Protein AF-A0AA36G922-F1 (afdb_monomer_lite)

pLDDT: mean 78.77, std 12.66, range [42.0, 95.81]

Secondary structure (DSSP, 8-state):
-HHHHHHHTTTTTHHHHHHHHHHHHHHHHTTT-TT--HHHHHHHHHHHHHHHHHHHHHHHHHHHHTTTTTT-HHHHHHHHHS-TTT-HHHHHHHHHH-TTTHHHHHHHHHHHHHH-TTTHHHHHHHHHHHHTSTTHHHHHHHHHHHHTSHHHHHHHHHHHHHHHHHTTSSSPPGGGSPTT-SSPPSS--HHHHHHHHHHHHTTGGG-TTHHHHHHHHHHHS-HHHHHHHHHHSHHHHHT----HHHHHHHHTPPTT-HHHHHHHHHHHHHHHHHTT--

Foldseek 3Di:
DVLCVCVVCVPVCLVVVLVVLVVLLCQLVVVVVPPDDPVVSVVSNVVSLVVSLVVLLVSLVVCVVVVNPVVRPSNLVSVVRRDLPPNLLSLLCVLQVDPPCVLVSLVSLLVSLVPPPVCNLVSLLSLLLCCLHPNVPSSLVSLLVQCVDPVNVVSNLVSLLVLLLQQLDAPRDQSNARRPDPDRRNHDDLSSLLSSCQSLLQCCLVPVLSVLSVQVSLQSHDPSNVVSCLVRNLVSLLPRPDCPSLVVCVVVGDPNSVVVSVSSVVSNVVSVVVVVVD

InterPro domains:
  IPR021850 Symplekin/Pta1 [PTHR15245] (1-273)

Structure (mmCIF, N/CA/C/O backbone):
data_AF-A0AA36G922-F1
#
_entry.id   AF-A0AA36G922-F1
#
loop_
_atom_site.group_PDB
_atom_site.id
_atom_site.type_symbol
_atom_site.label_atom_id
_atom_site.label_alt_id
_atom_site.label_comp_id
_atom_site.label_asym_id
_atom_site.label_entity_id
_atom_site.label_seq_id
_atom_site.pdbx_PDB_ins_code
_atom_sit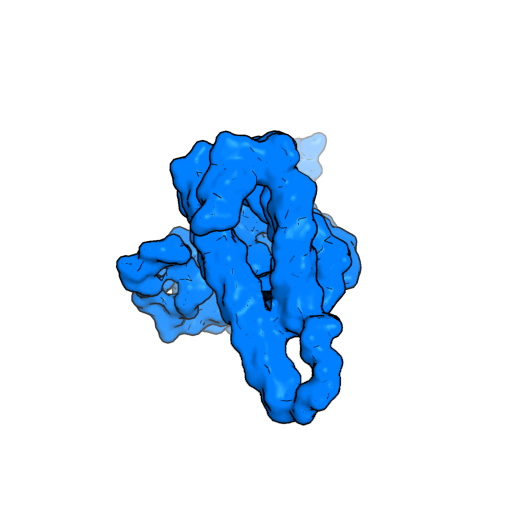e.Cartn_x
_atom_site.Cartn_y
_atom_site.Cartn_z
_atom_site.occupancy
_atom_site.B_iso_or_equiv
_atom_site.auth_seq_id
_atom_site.auth_comp_id
_atom_site.auth_asym_id
_atom_site.auth_atom_id
_atom_site.pdbx_PDB_model_num
ATOM 1 N N . MET A 1 1 ? 29.711 -8.871 -21.768 1.00 68.31 1 MET A N 1
ATOM 2 C CA . MET A 1 1 ? 30.428 -7.952 -22.671 1.00 68.31 1 MET A CA 1
ATOM 3 C C . MET A 1 1 ? 29.714 -6.604 -22.772 1.00 68.31 1 MET A C 1
ATOM 5 O O . MET A 1 1 ? 30.248 -5.643 -22.239 1.00 68.31 1 MET A O 1
ATOM 9 N N . LEU A 1 2 ? 28.476 -6.538 -23.286 1.00 82.00 2 LEU A N 1
ATOM 10 C CA . LEU A 1 2 ? 27.766 -5.263 -23.510 1.00 82.00 2 LEU A CA 1
ATOM 11 C C . LEU A 1 2 ? 27.450 -4.455 -22.236 1.00 82.00 2 LEU A C 1
ATOM 13 O O . LEU A 1 2 ? 27.706 -3.262 -22.198 1.00 82.00 2 LEU A O 1
ATOM 17 N N . ILE A 1 3 ? 27.005 -5.102 -21.151 1.00 81.19 3 ILE A N 1
ATOM 18 C CA . ILE A 1 3 ? 26.774 -4.403 -19.870 1.00 81.19 3 ILE A CA 1
ATOM 19 C C . ILE A 1 3 ? 28.052 -3.719 -19.355 1.00 81.19 3 ILE A C 1
ATOM 21 O O . ILE A 1 3 ? 28.012 -2.581 -18.912 1.00 81.19 3 ILE A O 1
ATOM 25 N N . HIS A 1 4 ? 29.198 -4.406 -19.416 1.00 83.06 4 HIS A N 1
ATOM 26 C CA . HIS A 1 4 ? 30.473 -3.826 -18.981 1.00 83.06 4 HIS A CA 1
ATOM 27 C C . HIS A 1 4 ? 30.900 -2.668 -19.879 1.00 83.06 4 HIS A C 1
ATOM 29 O O . HIS A 1 4 ? 31.411 -1.676 -19.373 1.00 83.06 4 HIS A O 1
ATOM 35 N N . PHE A 1 5 ? 30.657 -2.794 -21.184 1.00 85.62 5 PHE A N 1
ATOM 36 C CA . PHE A 1 5 ? 30.926 -1.747 -22.155 1.00 85.62 5 PHE A CA 1
ATOM 37 C C . PHE A 1 5 ? 30.079 -0.497 -21.888 1.00 85.62 5 PHE A C 1
ATOM 39 O O . PHE A 1 5 ? 30.632 0.589 -21.787 1.00 85.62 5 PHE A O 1
ATOM 46 N N . ILE A 1 6 ? 28.767 -0.635 -21.691 1.00 83.06 6 ILE A N 1
ATOM 47 C CA . ILE A 1 6 ? 27.882 0.504 -21.397 1.00 83.06 6 ILE A CA 1
ATOM 48 C C . ILE A 1 6 ? 28.276 1.171 -20.072 1.00 83.06 6 ILE A C 1
ATOM 50 O O . ILE A 1 6 ? 28.406 2.384 -20.004 1.00 83.06 6 ILE A O 1
ATOM 54 N N . ILE A 1 7 ? 28.532 0.380 -19.026 1.00 81.56 7 ILE A N 1
ATOM 55 C CA . ILE A 1 7 ? 28.865 0.905 -17.693 1.00 81.56 7 ILE A CA 1
ATOM 56 C C . ILE A 1 7 ? 30.244 1.586 -17.649 1.00 81.56 7 ILE A C 1
ATOM 58 O O . ILE A 1 7 ? 30.479 2.426 -16.784 1.00 81.56 7 ILE A O 1
ATOM 62 N N . ALA A 1 8 ? 31.176 1.214 -18.531 1.00 84.25 8 ALA A N 1
ATOM 63 C CA . ALA A 1 8 ? 32.509 1.818 -18.569 1.00 84.25 8 ALA A CA 1
ATOM 64 C C . ALA A 1 8 ? 32.488 3.301 -18.970 1.00 84.25 8 ALA A C 1
ATOM 66 O O . ALA A 1 8 ? 33.388 4.032 -18.582 1.00 84.25 8 ALA A O 1
ATOM 67 N N . ASP A 1 9 ? 31.476 3.730 -19.723 1.00 83.50 9 ASP A N 1
ATOM 68 C CA . ASP A 1 9 ? 31.334 5.102 -20.210 1.00 83.50 9 ASP A CA 1
ATOM 69 C C . ASP A 1 9 ? 29.842 5.406 -20.385 1.00 83.50 9 ASP A C 1
ATOM 71 O O . ASP A 1 9 ? 29.283 5.439 -21.482 1.00 83.50 9 ASP A O 1
ATOM 75 N N . HIS A 1 10 ? 29.160 5.483 -19.246 1.00 75.19 10 HIS A N 1
ATOM 76 C CA . HIS A 1 10 ? 27.704 5.506 -19.187 1.00 75.19 10 HIS A CA 1
ATOM 77 C C . HIS A 1 10 ? 27.106 6.829 -19.687 1.00 75.19 10 HIS A C 1
ATOM 79 O O . HIS A 1 10 ? 25.973 6.822 -20.162 1.00 75.19 10 HIS A O 1
ATOM 85 N N . HIS A 1 11 ? 27.861 7.933 -19.633 1.00 74.31 11 HIS A N 1
ATOM 86 C CA . HIS A 1 11 ? 27.429 9.232 -20.151 1.00 74.31 11 HIS A CA 1
ATOM 87 C C . HIS A 1 11 ? 27.326 9.236 -21.679 1.00 74.31 11 HIS A C 1
ATOM 89 O O . HIS A 1 11 ? 26.304 9.655 -22.215 1.00 74.31 11 HIS A O 1
ATOM 95 N N . SER A 1 12 ? 28.338 8.727 -22.390 1.00 81.00 12 SER A N 1
ATOM 96 C CA . SER A 1 12 ? 28.327 8.715 -23.861 1.00 81.00 12 SER A CA 1
ATOM 97 C C . SER A 1 12 ? 27.496 7.565 -24.450 1.00 81.00 12 SER A C 1
ATOM 99 O O . SER A 1 12 ? 27.095 7.614 -25.611 1.00 81.00 12 SER A O 1
ATOM 101 N N . ARG A 1 13 ? 27.213 6.518 -23.657 1.00 84.00 13 ARG A N 1
ATOM 102 C CA . ARG A 1 13 ? 26.545 5.276 -24.110 1.00 84.00 13 ARG A CA 1
ATOM 103 C C . ARG A 1 13 ? 25.115 5.123 -23.596 1.00 84.00 13 ARG A C 1
ATOM 105 O O . ARG A 1 13 ? 24.543 4.036 -23.704 1.00 84.00 13 ARG A O 1
ATOM 112 N N . ALA A 1 14 ? 24.528 6.183 -23.045 1.00 74.06 14 ALA A N 1
ATOM 113 C CA . ALA A 1 14 ? 23.160 6.161 -22.533 1.00 74.06 14 ALA A CA 1
ATOM 114 C C . ALA A 1 14 ? 22.130 5.840 -23.631 1.00 74.06 14 ALA A C 1
ATOM 116 O O . ALA A 1 14 ? 21.218 5.050 -23.405 1.00 74.06 14 ALA A O 1
ATOM 117 N N . GLU A 1 15 ? 22.304 6.368 -24.842 1.00 76.19 15 GLU A N 1
ATOM 118 C CA . GLU A 1 15 ? 21.404 6.081 -25.969 1.00 76.19 15 GLU A CA 1
ATOM 119 C C . GLU A 1 15 ? 21.492 4.622 -26.421 1.00 76.19 15 GLU A C 1
ATOM 121 O O . GLU A 1 15 ? 20.469 3.967 -26.613 1.00 76.19 15 GLU A O 1
ATOM 126 N N . LEU A 1 16 ? 22.709 4.073 -26.504 1.00 83.06 16 LEU A N 1
ATOM 127 C CA . LEU A 1 16 ? 22.925 2.658 -26.813 1.00 83.06 16 LEU A CA 1
ATOM 128 C C . LEU A 1 16 ? 22.248 1.753 -25.778 1.00 83.06 16 LEU A C 1
ATOM 130 O O . LEU A 1 16 ? 21.698 0.708 -26.124 1.00 83.06 16 LEU A O 1
ATOM 134 N N . MET A 1 17 ? 22.279 2.161 -24.509 1.00 77.31 17 MET A N 1
ATOM 135 C CA . MET A 1 17 ? 21.572 1.477 -23.434 1.00 77.31 17 MET A CA 1
ATOM 136 C C . MET A 1 17 ? 20.064 1.461 -23.701 1.00 77.31 17 MET A C 1
ATOM 138 O O . MET A 1 17 ? 19.471 0.384 -23.723 1.00 77.31 17 MET A O 1
ATOM 142 N N . VAL A 1 18 ? 19.458 2.627 -23.950 1.00 74.62 18 VAL A N 1
ATOM 143 C CA . VAL A 1 18 ? 18.018 2.747 -24.224 1.00 74.62 18 VAL A CA 1
ATOM 144 C C . VAL A 1 18 ? 17.627 1.923 -25.448 1.00 74.62 18 VAL A C 1
ATOM 146 O O . VAL A 1 18 ? 16.716 1.108 -25.349 1.00 74.62 18 VAL A O 1
ATOM 149 N N . LEU A 1 19 ? 18.353 2.049 -26.562 1.00 80.75 19 LEU A N 1
ATOM 150 C CA . LEU A 1 19 ? 18.105 1.277 -27.784 1.00 80.75 19 LEU A CA 1
ATOM 151 C C . LEU A 1 19 ? 18.152 -0.230 -27.527 1.00 80.75 19 LEU A C 1
ATOM 153 O O . LEU A 1 19 ? 17.273 -0.962 -27.976 1.00 80.75 19 LEU A O 1
ATOM 157 N N . TRP A 1 20 ? 19.147 -0.696 -26.771 1.00 82.88 20 TRP A N 1
ATOM 158 C CA . TRP A 1 20 ? 19.277 -2.114 -26.466 1.00 82.88 20 TRP A CA 1
ATOM 159 C C . TRP A 1 20 ? 18.116 -2.638 -25.616 1.00 82.88 20 TRP A C 1
ATOM 161 O O . TRP A 1 20 ? 17.579 -3.707 -25.905 1.00 82.88 20 TRP A O 1
ATOM 171 N N . PHE A 1 21 ? 17.695 -1.898 -24.590 1.00 77.00 21 PHE A N 1
ATOM 172 C CA . PHE A 1 21 ? 16.552 -2.305 -23.771 1.00 77.00 21 PHE A CA 1
ATOM 173 C C . PHE A 1 21 ? 15.226 -2.212 -24.523 1.00 77.00 21 PHE A C 1
ATOM 175 O O . PHE A 1 21 ? 14.392 -3.101 -24.354 1.00 77.00 21 PHE A O 1
ATOM 182 N N . THR A 1 22 ? 15.050 -1.204 -25.379 1.00 76.12 22 THR A N 1
ATOM 183 C CA . THR A 1 22 ? 13.894 -1.105 -26.276 1.00 76.12 22 THR A CA 1
ATOM 184 C C . THR A 1 22 ? 13.837 -2.309 -27.209 1.00 76.12 22 THR A C 1
ATOM 186 O O . THR A 1 22 ? 12.781 -2.917 -27.330 1.00 76.12 22 THR A O 1
ATOM 189 N N . GLU A 1 23 ? 14.965 -2.730 -27.783 1.00 81.56 23 GLU A N 1
ATOM 190 C CA . GLU A 1 23 ? 15.023 -3.911 -28.651 1.00 81.56 23 GLU A CA 1
ATOM 191 C C . GLU A 1 23 ? 14.718 -5.218 -27.899 1.00 81.56 23 GLU A C 1
ATOM 193 O O . GLU A 1 23 ? 13.995 -6.090 -28.377 1.00 81.56 23 GLU A O 1
ATOM 198 N N . LEU A 1 24 ? 15.219 -5.376 -26.672 1.00 77.81 24 LEU A N 1
ATOM 199 C CA . LEU A 1 24 ? 14.854 -6.540 -25.858 1.00 77.81 24 LEU A CA 1
ATOM 200 C C . LEU A 1 24 ? 13.357 -6.531 -25.496 1.00 77.81 24 LEU A C 1
ATOM 202 O O . LEU A 1 24 ? 12.743 -7.591 -25.358 1.00 77.81 24 LEU A O 1
ATOM 206 N N . TYR A 1 25 ? 12.768 -5.345 -25.336 1.00 74.31 25 TYR A N 1
ATOM 207 C CA . TYR A 1 25 ? 11.349 -5.179 -25.043 1.00 74.31 25 TYR A CA 1
ATOM 208 C C . TYR A 1 25 ? 10.461 -5.443 -26.269 1.00 74.31 25 TYR A C 1
ATOM 210 O O . TYR A 1 25 ? 9.443 -6.126 -26.146 1.00 74.31 25 TYR A O 1
ATOM 218 N N . THR A 1 26 ? 10.852 -4.990 -27.464 1.00 77.19 26 THR A N 1
ATOM 219 C CA . THR A 1 26 ? 10.135 -5.278 -28.721 1.00 77.19 26 THR A CA 1
ATOM 220 C C . THR A 1 26 ? 10.148 -6.771 -29.047 1.00 77.19 26 THR A C 1
ATOM 222 O O . THR A 1 26 ? 9.115 -7.313 -29.453 1.00 77.19 26 THR A O 1
ATOM 225 N N . GLN A 1 27 ? 11.265 -7.457 -28.777 1.00 78.75 27 GLN A N 1
ATOM 226 C CA . GLN A 1 27 ? 11.361 -8.919 -28.853 1.00 78.75 27 GLN A CA 1
ATOM 227 C C . GLN A 1 27 ? 10.353 -9.597 -27.920 1.00 78.75 27 GLN A C 1
ATOM 229 O O . GLN A 1 27 ? 9.643 -10.510 -28.337 1.00 78.75 27 GLN A O 1
ATOM 234 N N . TYR A 1 28 ? 10.234 -9.123 -26.677 1.00 74.50 28 TYR A N 1
ATOM 235 C CA . TYR A 1 28 ? 9.236 -9.626 -25.731 1.00 74.50 28 TYR A CA 1
ATOM 236 C C . TYR A 1 28 ? 7.790 -9.372 -26.191 1.00 74.50 28 TYR A C 1
ATOM 238 O O . TYR A 1 28 ? 6.946 -10.264 -26.093 1.00 74.50 28 TYR A O 1
ATOM 246 N N . LEU A 1 29 ? 7.481 -8.185 -26.718 1.00 72.44 29 LEU A N 1
ATOM 247 C CA . LEU A 1 29 ? 6.143 -7.886 -27.243 1.00 72.44 29 LEU A CA 1
ATOM 248 C C . LEU A 1 29 ? 5.772 -8.752 -28.456 1.00 72.44 29 LEU A C 1
ATOM 250 O O . LEU A 1 29 ? 4.602 -8.834 -28.824 1.00 72.44 29 LEU A O 1
ATOM 254 N N . GLY A 1 30 ? 6.754 -9.455 -29.016 1.00 71.94 30 GLY A N 1
ATOM 255 C CA . GLY A 1 30 ? 6.576 -10.425 -30.077 1.00 71.94 30 GLY A CA 1
ATOM 256 C C . GLY A 1 30 ? 6.591 -9.815 -31.468 1.00 71.94 30 GLY A C 1
ATOM 257 O O . GLY A 1 30 ? 6.267 -10.505 -32.433 1.00 71.94 30 GLY A O 1
ATOM 258 N N . TYR A 1 31 ? 7.030 -8.559 -31.590 1.00 71.31 31 TYR A N 1
ATOM 259 C CA . TYR A 1 31 ? 7.225 -7.901 -32.883 1.00 71.31 31 TYR A CA 1
ATOM 260 C C . TYR A 1 31 ? 8.313 -8.579 -33.729 1.00 71.31 31 TYR A C 1
ATOM 262 O O . TYR A 1 31 ? 8.317 -8.445 -34.949 1.00 71.31 31 TYR A O 1
ATOM 270 N N . SER A 1 32 ? 9.186 -9.374 -33.103 1.00 69.88 32 SER A N 1
ATOM 271 C CA . SER A 1 32 ? 10.220 -10.166 -33.779 1.00 69.88 32 SER A CA 1
ATOM 272 C C . SER A 1 32 ? 9.758 -11.573 -34.197 1.00 69.88 32 SER A C 1
ATOM 274 O O . SER A 1 32 ? 10.500 -12.268 -34.886 1.00 69.88 32 SER A O 1
ATOM 276 N N . PHE A 1 33 ? 8.550 -12.016 -33.816 1.00 64.31 33 PHE A N 1
ATOM 277 C CA . PHE A 1 33 ? 8.030 -13.363 -34.110 1.00 64.31 33 PHE A CA 1
ATOM 278 C C . PHE A 1 33 ? 7.044 -13.352 -35.291 1.00 64.31 33 PHE A C 1
ATOM 280 O O . PHE A 1 33 ? 5.875 -13.736 -35.167 1.00 64.31 33 PHE A O 1
ATOM 287 N N . CYS A 1 34 ? 7.499 -12.902 -36.462 1.00 56.88 34 CYS A N 1
ATOM 288 C CA . CYS A 1 34 ? 6.717 -13.025 -37.693 1.00 56.88 34 CYS A CA 1
ATOM 289 C C . CYS A 1 34 ? 6.684 -14.497 -38.150 1.00 56.88 34 CYS A C 1
ATOM 291 O O . CYS A 1 34 ? 7.728 -15.089 -38.395 1.00 56.88 34 CYS A O 1
ATOM 293 N N . GLY A 1 35 ? 5.488 -15.090 -38.267 1.00 60.16 35 GLY A N 1
ATOM 294 C CA . GLY A 1 35 ? 5.289 -16.407 -38.900 1.00 60.16 35 GLY A CA 1
ATOM 295 C C . GLY A 1 35 ? 5.218 -17.651 -37.996 1.00 60.16 35 GLY A C 1
ATOM 296 O O . GLY A 1 35 ? 4.991 -18.730 -38.523 1.00 60.16 35 GLY A O 1
ATOM 297 N N . ALA A 1 36 ? 5.354 -17.537 -36.669 1.00 61.47 36 ALA A N 1
ATOM 298 C CA . ALA A 1 36 ? 5.280 -18.694 -35.756 1.00 61.47 36 ALA A CA 1
ATOM 299 C C . ALA A 1 36 ? 3.837 -19.113 -35.379 1.00 61.47 36 ALA A C 1
ATOM 301 O O . ALA A 1 36 ? 2.922 -18.275 -35.358 1.00 61.47 36 ALA A O 1
ATOM 302 N N . ASP A 1 37 ? 3.639 -20.389 -35.032 1.00 68.19 37 ASP A N 1
ATOM 303 C CA . ASP A 1 37 ? 2.368 -20.925 -34.521 1.00 68.19 37 ASP A CA 1
ATOM 304 C C . ASP A 1 37 ? 1.989 -20.338 -33.149 1.00 68.19 37 ASP A C 1
ATOM 306 O O . ASP A 1 37 ? 2.825 -19.798 -32.424 1.00 68.19 37 ASP A O 1
ATOM 310 N N . LYS A 1 38 ? 0.702 -20.397 -32.769 1.00 66.38 38 LYS A N 1
ATOM 311 C CA . LYS A 1 38 ? 0.201 -19.764 -31.525 1.00 66.38 38 LYS A CA 1
ATOM 312 C C . LYS A 1 38 ? 0.857 -20.321 -30.251 1.00 66.38 38 LYS A C 1
ATOM 314 O O . LYS A 1 38 ? 1.121 -19.542 -29.337 1.00 66.38 38 LYS A O 1
ATOM 319 N N . SER A 1 39 ? 1.121 -21.627 -30.188 1.00 65.31 39 SER A N 1
ATOM 320 C CA . SER A 1 39 ? 1.829 -22.262 -29.063 1.00 65.31 39 SER A CA 1
ATOM 321 C C . SER A 1 39 ? 3.290 -21.818 -28.992 1.00 65.31 39 SER A C 1
ATOM 323 O O . SER A 1 39 ? 3.775 -21.453 -27.922 1.00 65.31 39 SER A O 1
ATOM 325 N N . ASP A 1 40 ? 3.955 -21.751 -30.145 1.00 73.69 40 ASP A N 1
ATOM 326 C CA . ASP A 1 40 ? 5.360 -21.356 -30.255 1.00 73.69 40 ASP A CA 1
ATOM 327 C C . ASP A 1 40 ? 5.553 -19.872 -29.943 1.00 73.69 40 ASP A C 1
ATOM 329 O O . ASP A 1 40 ? 6.525 -19.493 -29.294 1.00 73.69 40 ASP A O 1
ATOM 333 N N . LYS A 1 41 ? 4.584 -19.026 -30.310 1.00 70.50 41 LYS A N 1
ATOM 334 C CA . LYS A 1 41 ? 4.559 -1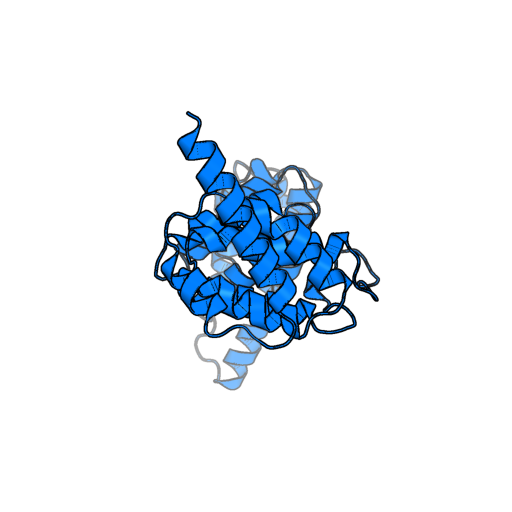7.601 -29.951 1.00 70.50 41 LYS A CA 1
ATOM 335 C C . LYS A 1 41 ? 4.476 -17.379 -28.446 1.00 70.50 41 LYS A C 1
ATOM 337 O O . LYS A 1 41 ? 5.151 -16.487 -27.940 1.00 70.50 41 LYS A O 1
ATOM 342 N N . GLN A 1 42 ? 3.673 -18.167 -27.729 1.00 73.56 42 GLN A N 1
ATOM 343 C CA . GLN A 1 42 ? 3.549 -18.030 -26.277 1.00 73.56 42 GLN A CA 1
ATOM 344 C C . GLN A 1 42 ? 4.830 -18.485 -25.563 1.00 73.56 42 GLN A C 1
ATOM 346 O O . GLN A 1 42 ? 5.356 -17.748 -24.730 1.00 73.56 42 GLN A O 1
ATOM 351 N N . ALA A 1 43 ? 5.386 -19.637 -25.950 1.00 76.75 43 ALA A N 1
ATOM 352 C CA . ALA A 1 43 ? 6.648 -20.132 -25.396 1.00 76.75 43 ALA A CA 1
ATOM 353 C C . ALA A 1 43 ? 7.830 -19.191 -25.708 1.00 76.75 43 ALA A C 1
ATOM 355 O O . ALA A 1 43 ? 8.637 -18.878 -24.830 1.00 76.75 43 ALA A O 1
ATOM 356 N N . ALA A 1 44 ? 7.907 -18.669 -26.937 1.00 76.12 44 ALA A N 1
ATOM 357 C CA . ALA A 1 44 ? 8.932 -17.707 -27.336 1.00 76.12 44 ALA A CA 1
ATOM 358 C C . ALA A 1 44 ? 8.798 -16.371 -26.591 1.00 76.12 44 ALA A C 1
ATOM 360 O O . ALA A 1 44 ? 9.805 -15.784 -26.189 1.00 76.12 44 ALA A O 1
ATOM 361 N N . LYS A 1 45 ? 7.565 -15.914 -26.343 1.00 74.88 45 LYS A N 1
ATOM 362 C CA . LYS A 1 45 ? 7.285 -14.718 -25.540 1.00 74.88 45 LYS A CA 1
ATOM 363 C C . LYS A 1 45 ? 7.727 -14.885 -24.087 1.00 74.88 45 LYS A C 1
ATOM 365 O O . LYS A 1 45 ? 8.345 -13.976 -23.533 1.00 74.88 45 LYS A O 1
ATOM 370 N N . GLU A 1 46 ? 7.466 -16.039 -23.479 1.00 75.19 46 GLU A N 1
ATOM 371 C CA . GLU A 1 46 ? 7.918 -16.352 -22.118 1.00 75.19 46 GLU A CA 1
ATOM 372 C C . GLU A 1 46 ? 9.449 -16.442 -22.026 1.00 75.19 46 GLU A C 1
ATOM 374 O O . GLU A 1 46 ? 10.051 -15.871 -21.112 1.00 75.19 46 GLU A O 1
ATOM 379 N N . ALA A 1 47 ? 10.103 -17.062 -23.012 1.00 78.75 47 ALA A N 1
ATOM 380 C CA . ALA A 1 47 ? 11.563 -17.114 -23.091 1.00 78.75 47 ALA A CA 1
ATOM 381 C C . ALA A 1 47 ? 12.191 -15.718 -23.286 1.00 78.75 47 ALA A C 1
ATOM 383 O O . ALA A 1 47 ? 13.180 -15.376 -22.625 1.00 78.75 47 ALA A O 1
ATOM 384 N N . ALA A 1 48 ? 11.604 -14.885 -24.151 1.00 76.12 48 ALA A N 1
ATOM 385 C CA . ALA A 1 48 ? 12.036 -13.505 -24.371 1.00 76.12 48 ALA A CA 1
ATOM 386 C C . ALA A 1 48 ? 11.858 -12.644 -23.113 1.00 76.12 48 ALA A C 1
ATOM 388 O O . ALA A 1 48 ? 12.766 -11.889 -22.757 1.00 76.12 48 ALA A O 1
ATOM 389 N N . LEU A 1 49 ? 10.746 -12.818 -22.388 1.00 73.94 49 LEU A N 1
ATOM 390 C CA . LEU A 1 49 ? 10.518 -12.177 -21.092 1.00 73.94 49 LEU A CA 1
ATOM 391 C C . LEU A 1 49 ? 11.593 -12.579 -20.073 1.00 73.94 49 LEU A C 1
ATOM 393 O O . LEU A 1 49 ? 12.180 -11.715 -19.420 1.00 73.94 49 LEU A O 1
ATOM 397 N N . GLY A 1 50 ? 11.899 -13.875 -19.963 1.00 74.56 50 GLY A N 1
ATOM 398 C CA . GLY A 1 50 ? 12.945 -14.375 -19.066 1.00 74.56 50 GLY A CA 1
ATOM 399 C C . GLY A 1 50 ? 14.320 -13.776 -19.380 1.00 74.56 50 GLY A C 1
ATOM 400 O O . GLY A 1 50 ? 15.028 -13.313 -18.479 1.00 74.56 50 GLY A O 1
ATOM 401 N N . LYS A 1 51 ? 14.674 -13.703 -20.669 1.00 79.69 51 LYS A N 1
ATOM 402 C CA . LYS A 1 51 ? 15.921 -13.082 -21.140 1.00 79.69 51 LYS A CA 1
ATOM 403 C C . LYS A 1 51 ? 15.975 -11.587 -20.819 1.00 79.69 51 LYS A C 1
ATOM 405 O O . LYS A 1 51 ? 16.999 -11.125 -20.310 1.00 79.69 51 LYS A O 1
ATOM 410 N N . TYR A 1 52 ? 14.893 -10.852 -21.081 1.00 76.69 52 TYR A N 1
ATOM 411 C CA . TYR A 1 52 ? 14.766 -9.432 -20.748 1.00 76.69 52 TYR A CA 1
ATOM 412 C C . TYR A 1 52 ? 15.016 -9.198 -19.250 1.00 76.69 52 TYR A C 1
ATOM 414 O O . TYR A 1 52 ? 15.912 -8.439 -18.875 1.00 76.69 52 TYR A O 1
ATOM 422 N N . ASN A 1 53 ? 14.303 -9.935 -18.394 1.00 72.88 53 ASN A N 1
ATOM 423 C CA . ASN A 1 53 ? 14.382 -9.796 -16.939 1.00 72.88 53 ASN A CA 1
ATOM 424 C C . ASN A 1 53 ? 15.784 -10.086 -16.394 1.00 72.88 53 ASN A C 1
ATOM 426 O O . ASN A 1 53 ? 16.293 -9.326 -15.570 1.00 72.88 53 ASN A O 1
ATOM 430 N N . MET A 1 54 ? 16.431 -11.153 -16.872 1.00 77.62 54 MET A N 1
ATOM 431 C CA . MET A 1 54 ? 17.793 -11.509 -16.462 1.00 77.62 54 MET A CA 1
ATOM 432 C C . MET A 1 54 ? 18.801 -10.403 -16.811 1.00 77.62 54 MET A C 1
ATOM 434 O O . MET A 1 54 ? 19.704 -10.106 -16.024 1.00 77.62 54 MET A O 1
ATOM 438 N N . ILE A 1 55 ? 18.668 -9.801 -17.997 1.00 79.69 55 ILE A N 1
ATOM 439 C CA . ILE A 1 55 ? 19.563 -8.730 -18.446 1.00 79.69 55 ILE A CA 1
ATOM 440 C C . ILE A 1 55 ? 19.352 -7.471 -17.606 1.00 79.69 55 ILE A C 1
ATOM 442 O O . ILE A 1 55 ? 20.342 -6.895 -17.150 1.00 79.69 55 ILE A O 1
ATOM 446 N N . VAL A 1 56 ? 18.093 -7.088 -17.364 1.00 74.75 56 VAL A N 1
ATOM 447 C CA . VAL A 1 56 ? 17.744 -5.962 -16.490 1.00 74.75 56 VAL A CA 1
ATOM 448 C C . VAL A 1 56 ? 18.321 -6.190 -15.092 1.00 74.75 56 VAL A C 1
ATOM 450 O O . VAL A 1 56 ? 19.147 -5.395 -14.660 1.00 74.75 56 VAL A O 1
ATOM 453 N N . ASP A 1 57 ? 18.013 -7.301 -14.413 1.00 73.56 57 ASP A N 1
ATOM 454 C CA . ASP A 1 57 ? 18.522 -7.579 -13.055 1.00 73.56 57 ASP A CA 1
ATOM 455 C C . ASP A 1 57 ? 20.060 -7.497 -12.978 1.00 73.56 57 ASP A C 1
ATOM 457 O O . ASP A 1 57 ? 20.614 -6.792 -12.128 1.00 73.56 57 ASP A O 1
ATOM 461 N N . LYS A 1 58 ? 20.768 -8.125 -13.925 1.00 78.94 58 LYS A N 1
ATOM 462 C CA . LYS A 1 58 ? 22.237 -8.090 -13.979 1.00 78.94 58 LYS A CA 1
ATOM 463 C C . LYS A 1 58 ? 22.785 -6.683 -14.213 1.00 78.94 58 LYS A C 1
ATOM 465 O O . LYS A 1 58 ? 23.855 -6.350 -13.693 1.00 78.94 58 LYS A O 1
ATOM 470 N N . PHE A 1 59 ? 22.099 -5.885 -15.026 1.00 77.88 59 PHE A N 1
ATOM 471 C CA . PHE A 1 59 ? 22.468 -4.502 -15.294 1.00 77.88 59 PHE A CA 1
ATOM 472 C C . PHE A 1 59 ? 22.303 -3.647 -14.036 1.00 77.88 59 PHE A C 1
ATOM 474 O O . PHE A 1 59 ? 23.255 -2.988 -13.615 1.00 77.88 59 PHE A O 1
ATOM 481 N N . LEU A 1 60 ? 21.155 -3.756 -13.369 1.00 73.44 60 LEU A N 1
ATOM 482 C CA . LEU A 1 60 ? 20.845 -3.007 -12.155 1.00 73.44 60 LEU A CA 1
ATOM 483 C C . LEU A 1 60 ? 21.805 -3.324 -11.021 1.00 73.44 60 LEU A C 1
ATOM 485 O O . LEU A 1 60 ? 22.393 -2.408 -10.452 1.00 73.44 60 LEU A O 1
ATOM 489 N N . ARG A 1 61 ? 22.063 -4.609 -10.754 1.00 74.69 61 ARG A N 1
ATOM 490 C CA . ARG A 1 61 ? 23.047 -5.017 -9.739 1.00 74.69 61 ARG A CA 1
ATOM 491 C C . ARG A 1 61 ? 24.422 -4.402 -9.987 1.00 74.69 61 ARG A C 1
ATOM 493 O O . ARG A 1 61 ? 25.115 -4.058 -9.036 1.00 74.69 61 ARG A O 1
ATOM 500 N N . LYS A 1 62 ? 24.828 -4.249 -11.251 1.00 78.12 62 LYS A N 1
ATOM 501 C CA . LYS A 1 62 ? 26.118 -3.640 -11.601 1.00 78.12 62 LYS A CA 1
ATOM 502 C C . LYS A 1 62 ? 26.119 -2.121 -11.480 1.00 78.12 62 LYS A C 1
ATOM 504 O O . LYS A 1 62 ? 27.132 -1.586 -11.041 1.00 78.12 62 LYS A O 1
ATOM 509 N N . LEU A 1 63 ? 25.033 -1.440 -11.848 1.00 74.56 63 LEU A N 1
ATOM 510 C CA . LEU A 1 63 ? 24.906 0.006 -11.631 1.00 74.56 63 LEU A CA 1
ATOM 511 C C . LEU A 1 63 ? 24.978 0.347 -10.150 1.00 74.56 63 LEU A C 1
ATOM 513 O O . LEU A 1 63 ? 25.733 1.224 -9.742 1.00 74.56 63 LEU A O 1
ATOM 517 N N . VAL A 1 64 ? 24.249 -0.427 -9.357 1.00 71.12 64 VAL A N 1
ATOM 518 C CA . VAL A 1 64 ? 24.235 -0.353 -7.903 1.00 71.12 64 VAL A CA 1
ATOM 519 C C . VAL A 1 64 ? 25.614 -0.587 -7.309 1.00 71.12 64 VAL A C 1
ATOM 521 O O . VAL A 1 64 ? 26.090 0.238 -6.539 1.00 71.12 64 VAL A O 1
ATOM 524 N N . ALA A 1 65 ? 26.287 -1.675 -7.699 1.00 75.19 65 ALA A N 1
ATOM 525 C CA . ALA A 1 65 ? 27.621 -1.998 -7.195 1.00 75.19 65 ALA A CA 1
ATOM 526 C C . ALA A 1 65 ? 28.660 -0.906 -7.500 1.00 75.19 65 ALA A C 1
ATOM 528 O O . ALA A 1 65 ? 29.678 -0.829 -6.822 1.00 75.19 65 ALA A O 1
ATOM 529 N N . LYS A 1 66 ? 28.414 -0.076 -8.520 1.00 76.12 66 LYS A N 1
ATOM 530 C CA . LYS A 1 66 ? 29.271 1.055 -8.882 1.00 76.12 66 LYS A CA 1
ATOM 531 C C . LYS A 1 66 ? 28.777 2.415 -8.373 1.00 76.12 66 LYS A C 1
ATOM 533 O O . LYS A 1 66 ? 29.442 3.407 -8.636 1.00 76.12 66 LYS A O 1
ATOM 538 N N . GLY A 1 67 ? 27.632 2.484 -7.693 1.00 71.38 67 GLY A N 1
ATOM 539 C CA . GLY A 1 67 ? 27.046 3.746 -7.227 1.00 71.38 67 GLY A CA 1
ATOM 540 C C . GLY A 1 67 ? 26.476 4.650 -8.332 1.00 71.38 67 GLY A C 1
ATOM 541 O O . GLY A 1 67 ? 26.142 5.801 -8.071 1.00 71.38 67 GLY A O 1
ATOM 542 N N . LEU A 1 68 ? 26.321 4.140 -9.558 1.00 72.06 68 LEU A N 1
ATOM 543 C CA . LEU A 1 68 ? 25.989 4.932 -10.754 1.00 72.06 68 LEU A CA 1
ATOM 544 C C . LEU A 1 68 ? 24.482 5.127 -10.975 1.00 72.06 68 LEU A C 1
ATOM 546 O O . LEU A 1 68 ? 24.069 5.609 -12.026 1.00 72.06 68 LEU A O 1
ATOM 550 N N . LEU A 1 69 ? 23.629 4.721 -10.030 1.00 65.81 69 LEU A N 1
ATOM 551 C CA . LEU A 1 69 ? 22.177 4.759 -10.238 1.00 65.81 69 LEU A CA 1
ATOM 552 C C . LEU A 1 69 ? 21.657 6.192 -10.470 1.00 65.81 69 LEU A C 1
ATOM 554 O O . LEU A 1 69 ? 20.752 6.387 -11.275 1.00 65.81 69 LEU A O 1
ATOM 558 N N . ASN A 1 70 ? 22.271 7.185 -9.817 1.00 61.62 70 ASN A N 1
ATOM 559 C CA . ASN A 1 70 ? 21.902 8.601 -9.944 1.00 61.62 70 ASN A CA 1
ATOM 560 C C . ASN A 1 70 ? 22.471 9.266 -11.202 1.00 61.62 70 ASN A C 1
ATOM 562 O O . ASN A 1 70 ? 21.915 10.247 -11.683 1.00 61.62 70 ASN A O 1
ATOM 566 N N . GLU A 1 71 ? 23.576 8.741 -11.728 1.00 64.38 71 GLU A N 1
ATOM 567 C CA . GLU A 1 71 ? 24.290 9.328 -12.869 1.00 64.38 71 GLU A CA 1
ATOM 568 C C . GLU A 1 71 ? 23.670 8.922 -14.208 1.00 64.38 71 GLU A C 1
ATOM 570 O O . GLU A 1 71 ? 24.020 9.452 -15.262 1.00 64.38 71 GLU A O 1
ATOM 575 N N . ILE A 1 72 ? 22.699 8.005 -14.174 1.00 61.22 72 ILE A N 1
ATOM 576 C CA . ILE A 1 72 ? 22.047 7.481 -15.365 1.00 61.22 72 ILE A CA 1
ATOM 577 C C . ILE A 1 72 ? 20.528 7.707 -15.274 1.00 61.22 72 ILE A C 1
ATOM 579 O O . ILE A 1 72 ? 19.773 6.768 -15.016 1.00 61.22 72 ILE A O 1
ATOM 583 N N . PRO A 1 73 ? 20.031 8.919 -15.586 1.00 58.03 73 PRO A N 1
ATOM 584 C CA . PRO A 1 73 ? 18.600 9.169 -15.805 1.00 58.03 73 PRO A CA 1
ATOM 585 C C . PRO A 1 73 ? 17.976 8.196 -16.824 1.00 58.03 73 PRO A C 1
ATOM 587 O O . PRO A 1 73 ? 16.811 7.801 -16.715 1.00 58.03 73 PRO A O 1
ATOM 590 N N . ALA A 1 74 ? 18.781 7.738 -17.789 1.00 54.75 74 ALA A N 1
ATOM 591 C CA . ALA A 1 74 ? 18.402 6.703 -18.743 1.00 54.75 74 ALA A CA 1
ATOM 592 C C . ALA A 1 74 ? 18.114 5.345 -18.076 1.00 54.75 74 ALA A C 1
ATOM 594 O O . ALA A 1 74 ? 17.206 4.654 -18.522 1.00 54.75 74 ALA A O 1
ATOM 595 N N . ALA A 1 75 ? 18.783 4.980 -16.972 1.00 56.47 75 ALA A N 1
ATOM 596 C CA . ALA A 1 75 ? 18.480 3.759 -16.229 1.00 56.47 75 ALA A CA 1
ATOM 597 C C . ALA A 1 75 ? 17.053 3.825 -15.682 1.00 56.47 75 ALA A C 1
ATOM 599 O O . ALA A 1 75 ? 16.294 2.881 -15.874 1.00 56.47 75 ALA A O 1
ATOM 600 N N . MET A 1 76 ? 16.649 4.965 -15.109 1.00 58.34 76 MET A N 1
ATOM 601 C CA . MET A 1 76 ? 15.270 5.200 -14.650 1.00 58.34 76 MET A CA 1
ATOM 602 C C . MET A 1 76 ? 14.261 5.234 -15.803 1.00 58.34 76 MET A C 1
ATOM 604 O O . MET A 1 76 ? 13.115 4.844 -15.617 1.00 58.34 76 MET A O 1
ATOM 608 N N . THR A 1 77 ? 14.676 5.615 -17.010 1.00 60.75 77 THR A N 1
ATOM 609 C CA . THR A 1 77 ? 13.843 5.535 -18.228 1.00 60.75 77 THR A CA 1
ATOM 610 C C . THR A 1 77 ? 13.700 4.097 -18.738 1.00 60.75 77 THR A C 1
ATOM 612 O O . THR A 1 77 ? 12.632 3.691 -19.177 1.00 60.75 77 THR A O 1
ATOM 615 N N . ILE A 1 78 ? 14.740 3.279 -18.603 1.00 58.16 78 ILE A N 1
ATOM 616 C CA . ILE A 1 78 ? 14.699 1.840 -18.896 1.00 58.16 78 ILE A CA 1
ATOM 617 C C . ILE A 1 78 ? 13.852 1.096 -17.861 1.00 58.16 78 ILE A C 1
ATOM 619 O O . ILE A 1 78 ? 13.101 0.195 -18.221 1.00 58.16 78 ILE A O 1
ATOM 623 N N . PHE A 1 79 ? 13.913 1.503 -16.591 1.00 57.75 79 PHE A N 1
ATOM 624 C CA . PHE A 1 79 ? 12.966 1.078 -15.556 1.00 57.75 79 PHE A CA 1
ATOM 625 C C . PHE A 1 79 ? 11.537 1.504 -15.884 1.00 57.75 79 PHE A C 1
ATOM 627 O O . PHE A 1 79 ? 10.632 0.687 -15.734 1.00 57.75 79 PHE A O 1
ATOM 634 N N . LYS A 1 80 ? 11.396 2.749 -16.378 1.00 58.00 80 LYS A N 1
ATOM 635 C CA . LYS A 1 80 ? 10.296 3.283 -17.195 1.00 58.00 80 LYS A CA 1
ATOM 636 C C . LYS A 1 80 ? 9.663 2.155 -17.986 1.00 58.00 80 LYS A C 1
ATOM 638 O O . LYS A 1 80 ? 8.545 1.753 -17.706 1.00 58.00 80 LYS A O 1
ATOM 643 N N . GLU A 1 81 ? 10.435 1.620 -18.920 1.00 55.91 81 GLU A N 1
ATOM 644 C CA . GLU A 1 81 ? 9.974 0.706 -19.959 1.00 55.91 81 GLU A CA 1
ATOM 645 C C . GLU A 1 81 ? 9.887 -0.779 -19.569 1.00 55.91 81 GLU A C 1
ATOM 647 O O . GLU A 1 81 ? 9.103 -1.520 -20.164 1.00 55.91 81 GLU A O 1
ATOM 652 N N . ALA A 1 82 ? 10.582 -1.216 -18.518 1.00 57.94 82 ALA A N 1
ATOM 653 C CA . ALA A 1 82 ? 10.635 -2.617 -18.106 1.00 57.94 82 ALA A CA 1
ATOM 654 C C . ALA A 1 82 ? 9.300 -3.195 -17.601 1.00 57.94 82 ALA A C 1
ATOM 656 O O . ALA A 1 82 ? 8.596 -2.605 -16.783 1.00 57.94 82 ALA A O 1
ATOM 657 N N . CYS A 1 83 ? 8.960 -4.410 -18.050 1.00 51.53 83 CYS A N 1
ATOM 658 C CA . CYS A 1 83 ? 7.773 -5.142 -17.603 1.00 51.53 83 CYS A CA 1
ATOM 659 C C . CYS A 1 83 ? 7.851 -5.540 -16.118 1.00 51.53 83 CYS A C 1
ATOM 661 O O . CYS A 1 83 ? 8.594 -6.431 -15.710 1.00 51.53 83 CYS A O 1
ATOM 663 N N . LEU A 1 84 ? 6.981 -4.941 -15.308 1.00 54.62 84 LEU A N 1
ATOM 664 C CA . LEU A 1 84 ? 6.955 -5.037 -13.840 1.00 54.62 84 LEU A CA 1
ATOM 665 C C . LEU A 1 84 ? 6.351 -6.340 -13.285 1.00 54.62 84 LEU A C 1
ATOM 667 O O . LEU A 1 84 ? 6.171 -6.475 -12.076 1.00 54.62 84 LEU A O 1
ATOM 671 N N . SER A 1 85 ? 6.012 -7.309 -14.137 1.00 50.94 85 SER A N 1
ATOM 672 C CA . SER A 1 85 ? 5.386 -8.565 -13.703 1.00 50.94 85 SER A CA 1
ATOM 673 C C . SER A 1 85 ? 6.373 -9.488 -12.964 1.00 50.94 85 SER A C 1
ATOM 675 O O . SER A 1 85 ? 5.986 -10.114 -11.979 1.00 50.94 85 SER A O 1
ATOM 677 N N . GLN A 1 86 ? 7.656 -9.505 -13.358 1.00 47.81 86 GLN A N 1
ATOM 678 C CA . GLN A 1 86 ? 8.675 -10.414 -12.797 1.00 47.81 86 GLN A CA 1
ATOM 679 C C . GLN A 1 86 ? 9.958 -9.721 -12.287 1.00 47.81 86 GLN A C 1
ATOM 681 O O . GLN A 1 86 ? 10.769 -10.362 -11.625 1.00 47.81 86 GLN A O 1
ATOM 686 N N . VAL A 1 87 ? 10.134 -8.410 -12.511 1.00 51.97 87 VAL A N 1
ATOM 687 C CA . VAL A 1 87 ? 11.279 -7.617 -11.994 1.00 51.97 87 VAL A CA 1
ATOM 688 C C . VAL A 1 87 ? 11.067 -7.162 -10.532 1.00 51.97 87 VAL A C 1
ATOM 690 O O . VAL A 1 87 ? 11.987 -6.662 -9.885 1.00 51.97 87 VAL A O 1
ATOM 693 N N . LYS A 1 88 ? 9.874 -7.405 -9.963 1.00 53.81 88 LYS A N 1
ATOM 694 C CA . LYS A 1 88 ? 9.497 -7.078 -8.573 1.00 53.81 88 LYS A CA 1
ATOM 695 C C . LYS A 1 88 ? 10.549 -7.417 -7.510 1.00 53.81 88 LYS A C 1
ATOM 697 O O . LYS A 1 88 ? 10.865 -6.519 -6.740 1.00 53.81 88 LYS A O 1
ATOM 702 N N . PRO A 1 89 ? 11.103 -8.642 -7.420 1.00 53.09 89 PRO A N 1
ATOM 703 C CA . PRO A 1 89 ? 12.029 -8.972 -6.340 1.00 53.09 89 PRO A CA 1
ATOM 704 C C . PRO A 1 89 ? 13.352 -8.206 -6.455 1.00 53.09 89 PRO A C 1
ATOM 706 O O . PRO A 1 89 ? 13.852 -7.721 -5.448 1.00 53.09 89 PRO A O 1
ATOM 709 N N . ALA A 1 90 ? 13.884 -8.027 -7.668 1.00 52.19 90 ALA A N 1
ATOM 710 C CA . ALA A 1 90 ? 15.114 -7.270 -7.904 1.00 52.19 90 ALA A CA 1
ATOM 711 C C . ALA A 1 90 ? 14.936 -5.776 -7.597 1.00 52.19 90 ALA A C 1
ATOM 713 O O . ALA A 1 90 ? 15.802 -5.156 -6.983 1.00 52.19 90 ALA A O 1
ATOM 714 N N . PHE A 1 91 ? 13.784 -5.218 -7.975 1.00 57.94 91 PHE A N 1
ATOM 715 C CA . PHE A 1 91 ? 13.415 -3.836 -7.684 1.00 57.94 91 PHE A CA 1
ATOM 716 C C . PHE A 1 91 ? 13.134 -3.610 -6.190 1.00 57.94 91 PHE A C 1
ATOM 718 O O . PHE A 1 91 ? 13.581 -2.618 -5.628 1.00 57.94 91 PHE A O 1
ATOM 725 N N . LEU A 1 92 ? 12.481 -4.558 -5.513 1.00 55.56 92 LEU A N 1
ATOM 726 C CA . LEU A 1 92 ? 12.310 -4.543 -4.057 1.00 55.56 92 LEU A CA 1
ATOM 727 C C . LEU A 1 92 ? 13.661 -4.577 -3.340 1.00 55.56 92 LEU A C 1
ATOM 729 O O . LEU A 1 92 ? 13.905 -3.757 -2.462 1.00 55.56 92 LEU A O 1
ATOM 733 N N . THR A 1 93 ? 14.566 -5.477 -3.737 1.00 55.94 93 THR A N 1
ATOM 734 C CA . THR A 1 93 ? 15.930 -5.510 -3.190 1.00 55.94 93 THR A CA 1
ATOM 735 C C . THR A 1 93 ? 16.662 -4.191 -3.449 1.00 55.94 93 THR A C 1
ATOM 737 O O . THR A 1 93 ? 17.306 -3.671 -2.548 1.00 55.94 93 THR A O 1
ATOM 740 N N . LEU A 1 94 ? 16.519 -3.598 -4.636 1.00 56.34 94 LEU A N 1
ATOM 741 C CA . LEU A 1 94 ? 17.119 -2.303 -4.961 1.00 56.34 94 LEU A CA 1
ATOM 742 C C . LEU A 1 94 ? 16.608 -1.166 -4.062 1.00 56.34 94 LEU A C 1
ATOM 744 O O . LEU A 1 94 ? 17.405 -0.389 -3.546 1.00 56.34 94 LEU A O 1
ATOM 748 N N . ILE A 1 95 ? 15.292 -1.071 -3.869 1.00 58.25 95 ILE A N 1
ATOM 749 C CA . ILE A 1 95 ? 14.672 -0.012 -3.061 1.00 58.25 95 ILE A CA 1
ATOM 750 C C . ILE A 1 95 ? 15.043 -0.150 -1.590 1.00 58.25 95 ILE A C 1
ATOM 752 O O . ILE A 1 95 ? 15.321 0.842 -0.923 1.00 58.25 95 ILE A O 1
ATOM 756 N N . ILE A 1 96 ? 15.040 -1.382 -1.088 1.00 56.16 96 ILE A N 1
ATOM 757 C CA . ILE A 1 96 ? 15.126 -1.650 0.348 1.00 56.16 96 ILE A CA 1
ATOM 758 C C . ILE A 1 96 ? 16.582 -1.738 0.814 1.00 56.16 96 ILE A C 1
ATOM 760 O O . ILE A 1 96 ? 16.877 -1.397 1.955 1.00 56.16 96 ILE A O 1
ATOM 764 N N . SER A 1 97 ? 17.515 -2.148 -0.051 1.00 54.12 97 SER A N 1
ATOM 765 C CA . SER A 1 97 ? 18.933 -2.267 0.316 1.00 54.12 97 SER A CA 1
ATOM 766 C C . SER A 1 97 ? 19.721 -0.956 0.236 1.00 54.12 97 SER A C 1
ATOM 768 O O . SER A 1 97 ? 20.825 -0.901 0.772 1.00 54.12 97 SER A O 1
ATOM 770 N N . PHE A 1 98 ? 19.195 0.100 -0.393 1.00 55.78 98 PHE A N 1
ATOM 771 C CA . PHE A 1 98 ? 19.948 1.339 -0.605 1.00 55.78 98 PHE A CA 1
ATOM 772 C C . PHE A 1 98 ? 19.206 2.555 -0.058 1.00 55.78 98 PHE A C 1
ATOM 774 O O . PHE A 1 98 ? 18.422 3.191 -0.763 1.00 55.78 98 PHE A O 1
ATOM 781 N N . SER A 1 99 ? 19.521 2.935 1.187 1.00 56.56 99 SER A N 1
ATOM 782 C CA . SER A 1 99 ? 18.919 4.106 1.848 1.00 56.56 99 SER A CA 1
ATOM 783 C C . SER A 1 99 ? 19.124 5.418 1.069 1.00 56.56 99 SER A C 1
ATOM 785 O O . SER A 1 99 ? 18.354 6.355 1.242 1.00 56.56 99 SER A O 1
ATOM 787 N N . VAL A 1 100 ? 20.126 5.480 0.182 1.00 60.41 100 VAL A N 1
ATOM 788 C CA . VAL A 1 100 ? 20.424 6.641 -0.676 1.00 60.41 100 VAL A CA 1
ATOM 789 C C . VAL A 1 100 ? 19.508 6.716 -1.907 1.00 60.41 100 VAL A C 1
ATOM 791 O O . VAL A 1 100 ? 19.200 7.805 -2.383 1.00 60.41 100 VAL A O 1
ATOM 794 N N . TYR A 1 101 ? 19.039 5.576 -2.423 1.00 65.69 101 TYR A N 1
ATOM 795 C CA . TYR A 1 101 ? 18.280 5.510 -3.680 1.00 65.69 101 TYR A CA 1
ATOM 796 C C . TYR A 1 101 ? 16.771 5.318 -3.483 1.00 65.69 101 TYR A C 1
ATOM 798 O O . TYR A 1 101 ? 16.010 5.474 -4.442 1.00 65.69 101 TYR A O 1
ATOM 806 N N . GLY A 1 102 ? 16.325 5.021 -2.256 1.00 70.44 102 GLY A N 1
ATOM 807 C CA . GLY A 1 102 ? 14.918 4.761 -1.936 1.00 70.44 102 GLY A CA 1
ATOM 808 C C . GLY A 1 102 ? 13.972 5.870 -2.411 1.00 70.44 102 GLY A C 1
ATOM 809 O O . GLY A 1 102 ? 12.980 5.587 -3.079 1.00 70.44 102 GLY A O 1
ATOM 810 N N . HIS A 1 103 ? 14.320 7.139 -2.173 1.00 74.19 103 HIS A N 1
ATOM 811 C CA . HIS A 1 103 ? 13.500 8.286 -2.582 1.00 74.19 103 HIS A CA 1
ATOM 812 C C . HIS A 1 103 ? 13.333 8.403 -4.110 1.00 74.19 103 HIS A C 1
ATOM 814 O O . HIS A 1 103 ? 12.220 8.558 -4.608 1.00 74.19 103 HIS A O 1
ATOM 820 N N . ILE A 1 104 ? 14.423 8.274 -4.873 1.00 73.00 104 ILE A N 1
ATOM 821 C CA . ILE A 1 104 ? 14.403 8.369 -6.346 1.00 73.00 104 ILE A CA 1
ATOM 822 C C . ILE A 1 104 ? 13.591 7.218 -6.953 1.00 73.00 104 ILE A C 1
ATOM 824 O O . ILE A 1 104 ? 12.817 7.406 -7.899 1.00 73.00 104 ILE A O 1
ATOM 828 N N . CYS A 1 105 ? 13.724 6.025 -6.376 1.00 73.12 105 CYS A N 1
ATOM 829 C CA . CYS A 1 105 ? 12.945 4.871 -6.794 1.00 73.12 105 CYS A CA 1
ATOM 830 C C . CYS A 1 105 ? 11.451 5.045 -6.488 1.00 73.12 105 CYS A C 1
ATOM 832 O O . CYS A 1 105 ? 10.630 4.674 -7.323 1.00 73.12 105 CYS A O 1
ATOM 834 N N . LEU A 1 106 ? 11.091 5.646 -5.347 1.00 78.00 106 LEU A N 1
ATOM 835 C CA . LEU A 1 106 ? 9.699 5.958 -5.002 1.00 78.00 106 LEU A CA 1
ATOM 836 C C . LEU A 1 106 ? 9.088 7.012 -5.934 1.00 78.00 106 LEU A C 1
ATOM 838 O O . LEU A 1 106 ? 7.956 6.829 -6.380 1.00 78.00 106 LEU A O 1
ATOM 842 N N . ILE A 1 107 ? 9.837 8.058 -6.303 1.00 79.50 107 ILE A N 1
ATOM 843 C CA . ILE A 1 107 ? 9.394 9.033 -7.317 1.00 79.50 107 ILE A CA 1
ATOM 844 C C . ILE A 1 107 ? 9.128 8.327 -8.646 1.00 79.50 107 ILE A C 1
ATOM 846 O O . ILE A 1 107 ? 8.069 8.497 -9.248 1.00 79.50 107 ILE A O 1
ATOM 850 N N . THR A 1 108 ? 10.060 7.486 -9.089 1.00 77.31 108 THR A N 1
ATOM 851 C CA . THR A 1 108 ? 9.897 6.772 -10.360 1.00 77.31 108 THR A CA 1
ATOM 852 C C . THR A 1 108 ? 8.729 5.792 -10.296 1.00 77.31 108 THR A C 1
ATOM 854 O O . THR A 1 108 ? 7.947 5.703 -11.239 1.00 77.31 108 THR A O 1
ATOM 857 N N . LEU A 1 109 ? 8.547 5.105 -9.166 1.00 79.50 109 LEU A N 1
ATOM 858 C CA . LEU A 1 109 ? 7.398 4.239 -8.917 1.00 79.50 109 LEU A CA 1
ATOM 859 C C . LEU A 1 109 ? 6.080 5.015 -9.007 1.00 79.50 109 LEU A C 1
ATOM 861 O O . LEU A 1 109 ? 5.154 4.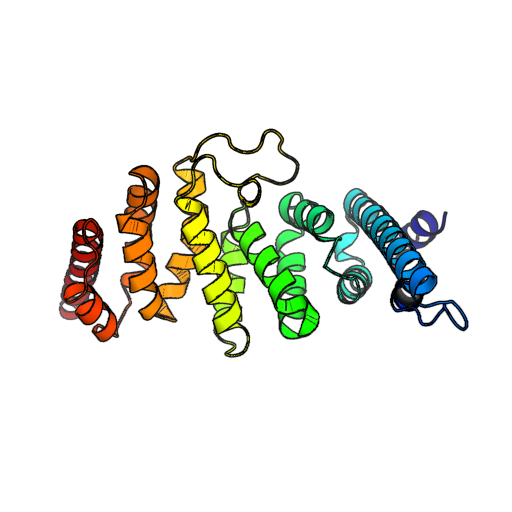565 -9.680 1.00 79.50 109 LEU A O 1
ATOM 865 N N . ARG A 1 110 ? 6.010 6.199 -8.395 1.00 84.81 110 ARG A N 1
ATOM 866 C CA . ARG A 1 110 ? 4.856 7.102 -8.479 1.00 84.81 110 ARG A CA 1
ATOM 867 C C . ARG A 1 110 ? 4.546 7.478 -9.929 1.00 84.81 110 ARG A C 1
ATOM 869 O O . ARG A 1 110 ? 3.400 7.350 -10.356 1.00 84.81 110 ARG A O 1
ATOM 876 N N . GLU A 1 111 ? 5.550 7.893 -10.700 1.00 82.88 111 GLU A N 1
ATOM 877 C CA . GLU A 1 111 ? 5.379 8.230 -12.120 1.00 82.88 111 GLU A CA 1
ATOM 878 C C . GLU A 1 111 ? 4.890 7.032 -12.945 1.00 82.88 111 GLU A C 1
ATOM 880 O O . GLU A 1 111 ? 3.990 7.179 -13.772 1.00 82.88 111 GLU A O 1
ATOM 885 N N . MET A 1 112 ? 5.415 5.832 -12.677 1.00 77.56 112 MET A N 1
ATOM 886 C CA . MET A 1 112 ? 4.959 4.601 -13.328 1.00 77.56 112 MET A CA 1
ATOM 887 C C . MET A 1 112 ? 3.497 4.279 -13.003 1.00 77.56 112 MET A C 1
ATOM 889 O O . MET A 1 112 ? 2.747 3.905 -13.902 1.00 77.56 112 MET A O 1
ATOM 893 N N . ILE A 1 113 ? 3.074 4.438 -11.744 1.00 84.44 113 ILE A N 1
ATOM 894 C CA . ILE A 1 113 ? 1.688 4.186 -11.311 1.00 84.44 113 ILE A CA 1
ATOM 895 C C . ILE A 1 113 ? 0.710 5.113 -12.045 1.00 84.44 113 ILE A C 1
ATOM 897 O O . ILE A 1 113 ? -0.376 4.682 -12.457 1.00 84.44 113 ILE A O 1
ATOM 901 N N . ILE A 1 114 ? 1.094 6.382 -12.206 1.00 85.38 114 ILE A N 1
ATOM 902 C CA . ILE A 1 114 ? 0.282 7.388 -12.895 1.00 85.38 114 ILE A CA 1
ATOM 903 C C . ILE A 1 114 ? 0.233 7.079 -14.398 1.00 85.38 114 ILE A C 1
ATOM 905 O O . ILE A 1 114 ? -0.858 7.019 -14.967 1.00 85.38 114 ILE A O 1
ATOM 909 N N . GLY A 1 115 ? 1.387 6.825 -15.023 1.00 80.88 115 GLY A N 1
ATOM 910 C CA . GLY A 1 115 ? 1.507 6.675 -16.475 1.00 80.88 115 GLY A CA 1
ATOM 911 C C . GLY A 1 115 ? 1.066 5.323 -17.051 1.00 80.88 115 GLY A C 1
ATOM 912 O O . GLY A 1 115 ? 0.688 5.270 -18.218 1.00 80.88 115 GLY A O 1
ATOM 913 N N . ARG A 1 116 ? 1.090 4.225 -16.278 1.00 75.31 116 ARG A N 1
ATOM 914 C CA . ARG A 1 116 ? 0.866 2.859 -16.804 1.00 75.31 116 ARG A CA 1
ATOM 915 C C . ARG A 1 116 ? -0.407 2.220 -16.261 1.00 75.31 116 ARG A C 1
ATOM 917 O O . ARG A 1 116 ? -0.399 1.631 -15.182 1.00 75.31 116 ARG A O 1
ATOM 924 N N . VAL A 1 117 ? -1.488 2.277 -17.040 1.00 76.44 117 VAL A N 1
ATOM 925 C CA . VAL A 1 117 ? -2.791 1.688 -16.671 1.00 76.44 117 VAL A CA 1
ATOM 926 C C . VAL A 1 117 ? -2.689 0.168 -16.482 1.00 76.44 117 VAL A C 1
ATOM 928 O O . VAL A 1 117 ? -3.106 -0.334 -15.440 1.00 76.44 117 VAL A O 1
ATOM 931 N N . ASP A 1 118 ? -2.059 -0.543 -17.423 1.00 71.50 118 ASP A N 1
ATOM 932 C CA . ASP A 1 118 ? -2.036 -2.019 -17.459 1.00 71.50 118 ASP A CA 1
ATOM 933 C C . ASP A 1 118 ? -1.297 -2.661 -16.277 1.00 71.50 118 ASP A C 1
ATOM 935 O O . ASP A 1 118 ? -1.599 -3.777 -15.859 1.00 71.50 118 ASP A O 1
ATOM 939 N N . PHE A 1 119 ? -0.328 -1.945 -15.702 1.00 74.50 119 PHE A N 1
ATOM 940 C CA . PHE A 1 119 ? 0.501 -2.438 -14.599 1.00 74.50 119 PHE A CA 1
ATOM 941 C C . PHE A 1 119 ? 0.206 -1.746 -13.268 1.00 74.50 119 PHE A C 1
ATOM 943 O O . PHE A 1 119 ? 0.854 -2.055 -12.264 1.00 74.50 119 PHE A O 1
ATOM 950 N N . ARG A 1 120 ? -0.777 -0.842 -13.225 1.00 84.00 120 ARG A N 1
ATOM 951 C CA . ARG A 1 120 ? -1.053 0.010 -12.063 1.00 84.00 120 ARG A CA 1
ATOM 952 C C . ARG A 1 120 ? -1.254 -0.786 -10.783 1.00 84.00 120 ARG A C 1
ATOM 954 O O . ARG A 1 120 ? -0.639 -0.489 -9.767 1.00 84.00 120 ARG A O 1
ATOM 961 N N . GLU A 1 121 ? -2.075 -1.825 -10.833 1.00 84.75 121 GLU A N 1
ATOM 962 C CA . GLU A 1 121 ? -2.363 -2.658 -9.663 1.00 84.75 121 GLU A CA 1
ATOM 963 C C . GLU A 1 121 ? -1.110 -3.394 -9.161 1.00 84.75 121 GLU A C 1
ATOM 965 O O . GLU A 1 121 ? -0.844 -3.477 -7.964 1.00 84.75 121 GLU A O 1
ATOM 970 N N . THR A 1 122 ? -0.292 -3.883 -10.091 1.00 81.19 122 THR A N 1
ATOM 971 C CA . THR A 1 122 ? 0.989 -4.544 -9.811 1.00 81.19 122 THR A CA 1
ATOM 972 C C . THR A 1 122 ? 1.980 -3.591 -9.143 1.00 81.19 122 THR A C 1
ATOM 974 O O . THR A 1 122 ? 2.692 -4.007 -8.228 1.00 81.19 122 THR A O 1
ATOM 977 N N . LEU A 1 123 ? 1.996 -2.329 -9.571 1.00 81.50 123 LEU A N 1
ATOM 978 C CA . LEU A 1 123 ? 2.834 -1.270 -9.018 1.00 81.50 123 LEU A CA 1
ATOM 979 C C . LEU A 1 123 ? 2.350 -0.767 -7.655 1.00 81.50 123 LEU A C 1
ATOM 981 O O . LEU A 1 123 ? 3.160 -0.523 -6.767 1.00 81.50 123 LEU A O 1
ATOM 985 N N . LEU A 1 124 ? 1.037 -0.652 -7.463 1.00 87.38 124 LEU A N 1
ATOM 986 C CA . LEU A 1 124 ? 0.456 -0.281 -6.173 1.00 87.38 124 LEU A CA 1
ATOM 987 C C . LEU A 1 124 ? 0.697 -1.363 -5.117 1.00 87.38 124 LEU A C 1
ATOM 989 O O . LEU A 1 124 ? 1.027 -1.036 -3.982 1.00 87.38 124 LEU A O 1
ATOM 993 N N . ARG A 1 125 ? 0.612 -2.649 -5.490 1.00 85.62 125 ARG A N 1
ATOM 994 C CA . ARG A 1 125 ? 1.007 -3.754 -4.596 1.00 85.62 125 ARG A CA 1
ATOM 995 C C . ARG A 1 125 ? 2.452 -3.614 -4.139 1.00 85.62 125 ARG A C 1
ATOM 997 O O . ARG A 1 125 ? 2.729 -3.722 -2.957 1.00 85.62 125 ARG A O 1
ATOM 1004 N N . LEU A 1 126 ? 3.343 -3.316 -5.078 1.00 81.00 126 LEU A N 1
ATOM 1005 C CA . LEU A 1 126 ? 4.753 -3.095 -4.798 1.00 81.00 126 LEU A CA 1
ATOM 1006 C C . LEU A 1 126 ? 4.973 -1.900 -3.855 1.00 81.00 126 LEU A C 1
ATOM 1008 O O . LEU A 1 126 ? 5.770 -2.005 -2.930 1.00 81.00 126 LEU A O 1
ATOM 1012 N N . LEU A 1 127 ? 4.243 -0.796 -4.038 1.00 85.44 127 LEU A N 1
ATOM 1013 C CA . LEU A 1 127 ? 4.284 0.343 -3.114 1.00 85.44 127 LEU A CA 1
ATOM 1014 C C . LEU A 1 127 ? 3.869 -0.056 -1.688 1.00 85.44 127 LEU A C 1
ATOM 1016 O O . LEU A 1 127 ? 4.518 0.359 -0.732 1.00 85.44 127 LEU A O 1
ATOM 1020 N N . ILE A 1 128 ? 2.824 -0.875 -1.549 1.00 86.50 128 ILE A N 1
ATOM 1021 C CA . ILE A 1 128 ? 2.365 -1.388 -0.248 1.00 86.50 128 ILE A CA 1
ATOM 1022 C C . ILE A 1 128 ? 3.403 -2.339 0.357 1.00 86.50 128 ILE A C 1
ATOM 1024 O O . ILE A 1 128 ? 3.720 -2.229 1.536 1.00 86.50 128 ILE A O 1
ATOM 1028 N N . ASP A 1 129 ? 3.996 -3.226 -0.442 1.00 80.81 129 ASP A N 1
ATOM 1029 C CA . ASP A 1 129 ? 5.054 -4.124 0.032 1.00 80.81 129 ASP A CA 1
ATOM 1030 C C . ASP A 1 129 ? 6.274 -3.332 0.546 1.00 80.81 129 ASP A C 1
ATOM 1032 O O . ASP A 1 129 ? 6.900 -3.739 1.522 1.00 80.81 129 ASP A O 1
ATOM 1036 N N . ILE A 1 130 ? 6.589 -2.180 -0.066 1.00 79.38 130 ILE A N 1
ATOM 1037 C CA . ILE A 1 130 ? 7.638 -1.251 0.397 1.00 79.38 130 ILE A CA 1
ATOM 1038 C C . ILE A 1 130 ? 7.202 -0.501 1.663 1.00 79.38 130 ILE A C 1
ATOM 1040 O O . ILE A 1 130 ? 8.034 -0.243 2.535 1.00 79.38 130 ILE A O 1
ATOM 1044 N N . SER A 1 131 ? 5.918 -0.157 1.805 1.00 80.25 131 SER A N 1
ATOM 1045 C CA . SER A 1 131 ? 5.425 0.584 2.974 1.00 80.25 131 SER A CA 1
ATOM 1046 C C . SER A 1 131 ? 5.486 -0.226 4.272 1.00 80.25 131 SER A C 1
ATOM 1048 O O . SER A 1 131 ? 5.510 0.352 5.356 1.00 80.25 131 SER A O 1
ATOM 1050 N N . VAL A 1 132 ? 5.594 -1.551 4.159 1.00 77.44 132 VAL A N 1
ATOM 1051 C CA . VAL A 1 132 ? 5.790 -2.497 5.268 1.00 77.44 132 VAL A CA 1
ATOM 1052 C C . VAL A 1 132 ? 7.270 -2.600 5.712 1.00 77.44 132 VAL A C 1
ATOM 1054 O O . VAL A 1 132 ? 7.592 -3.271 6.692 1.00 77.44 132 VAL A O 1
ATOM 1057 N N . GLN A 1 133 ? 8.189 -1.909 5.033 1.00 75.94 133 GLN A N 1
ATOM 1058 C CA . GLN A 1 133 ? 9.642 -1.997 5.246 1.00 75.94 133 GLN A CA 1
ATOM 1059 C C . GLN A 1 133 ? 10.187 -0.775 6.004 1.00 75.94 133 GLN A C 1
ATOM 1061 O O . GLN A 1 133 ? 9.438 0.127 6.369 1.00 75.94 133 GLN A O 1
ATOM 1066 N N . ASP A 1 134 ? 11.504 -0.711 6.249 1.00 63.91 134 ASP A N 1
ATOM 1067 C CA . ASP A 1 134 ? 12.113 0.408 6.997 1.00 63.91 134 ASP A CA 1
ATOM 1068 C C . ASP A 1 134 ? 11.962 1.781 6.283 1.00 63.91 134 ASP A C 1
ATOM 1070 O O . ASP A 1 134 ? 12.102 2.811 6.931 1.00 63.91 134 ASP A O 1
ATOM 1074 N N . THR A 1 135 ? 11.596 1.819 4.991 1.00 62.97 135 THR A N 1
ATOM 1075 C CA . THR A 1 135 ? 11.262 3.032 4.201 1.00 62.97 135 THR A CA 1
ATOM 1076 C C . THR A 1 135 ? 9.767 3.398 4.249 1.00 62.97 135 THR A C 1
ATOM 1078 O O . THR A 1 135 ? 9.201 3.938 3.294 1.00 62.97 135 THR A O 1
ATOM 1081 N N . SER A 1 136 ? 9.084 3.023 5.334 1.00 70.50 136 SER A N 1
ATOM 1082 C CA . SER A 1 136 ? 7.623 3.114 5.465 1.00 70.50 136 SER A CA 1
ATOM 1083 C C . SER A 1 136 ? 7.079 4.540 5.336 1.00 70.50 136 SER A C 1
ATOM 1085 O O . SER A 1 136 ? 5.983 4.738 4.807 1.00 70.50 136 SER A O 1
ATOM 1087 N N . VAL A 1 137 ? 7.839 5.542 5.788 1.00 80.31 137 VAL A N 1
ATOM 1088 C CA . VAL A 1 137 ? 7.368 6.932 5.879 1.00 80.31 137 VAL A CA 1
ATOM 1089 C C . VAL A 1 137 ? 7.215 7.553 4.490 1.00 80.31 137 VAL A C 1
ATOM 1091 O O . VAL A 1 137 ? 6.151 8.076 4.151 1.00 80.31 137 VAL A O 1
ATOM 1094 N N . GLU A 1 138 ? 8.238 7.446 3.645 1.00 81.44 138 GLU A N 1
ATOM 1095 C CA . GLU A 1 138 ? 8.234 7.992 2.286 1.00 81.44 138 GLU A CA 1
ATOM 1096 C C . GLU A 1 138 ? 7.242 7.247 1.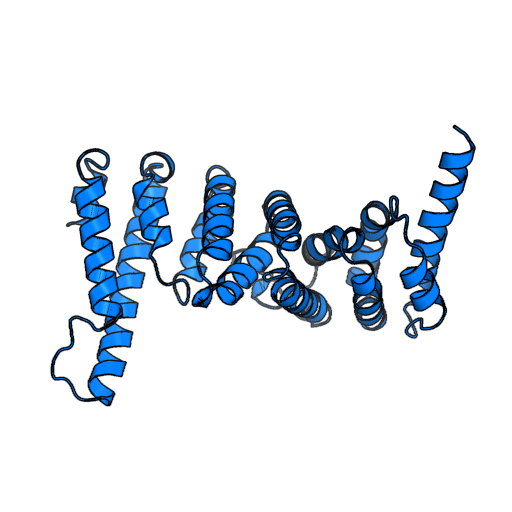385 1.00 81.44 138 GLU A C 1
ATOM 1098 O O . GLU A 1 138 ? 6.537 7.863 0.576 1.00 81.44 138 GLU A O 1
ATOM 1103 N N . ALA A 1 139 ? 7.133 5.926 1.555 1.00 83.75 139 ALA A N 1
ATOM 1104 C CA . ALA A 1 139 ? 6.151 5.117 0.842 1.00 83.75 139 ALA A CA 1
ATOM 1105 C C . ALA A 1 139 ? 4.712 5.487 1.243 1.00 83.75 139 ALA A C 1
ATOM 1107 O O . ALA A 1 139 ? 3.853 5.638 0.372 1.00 83.75 139 ALA A O 1
ATOM 1108 N N . SER A 1 140 ? 4.451 5.713 2.536 1.00 86.38 140 SER A N 1
ATOM 1109 C CA . SER A 1 140 ? 3.127 6.128 3.021 1.00 86.38 140 SER A CA 1
ATOM 1110 C C . SER A 1 140 ? 2.764 7.541 2.560 1.00 86.38 140 SER A C 1
ATOM 1112 O O . SER A 1 140 ? 1.635 7.772 2.125 1.00 86.38 140 SER A O 1
ATOM 1114 N N . LYS A 1 141 ? 3.731 8.470 2.525 1.00 88.31 141 LYS A N 1
ATOM 1115 C CA . LYS A 1 141 ? 3.540 9.795 1.911 1.00 88.31 141 LYS A CA 1
ATOM 1116 C C . LYS A 1 141 ? 3.181 9.683 0.426 1.00 88.31 141 LYS A C 1
ATOM 1118 O O . LYS A 1 141 ? 2.223 10.307 -0.022 1.00 88.31 141 LYS A O 1
ATOM 1123 N N . THR A 1 142 ? 3.892 8.837 -0.316 1.00 88.50 142 THR A N 1
ATOM 1124 C CA . THR A 1 142 ? 3.599 8.589 -1.737 1.00 88.50 142 THR A CA 1
ATOM 1125 C C . THR A 1 142 ? 2.196 8.001 -1.918 1.00 88.50 142 THR A C 1
ATOM 1127 O O . THR A 1 142 ? 1.457 8.429 -2.803 1.00 88.50 142 THR A O 1
ATOM 1130 N N . ALA A 1 143 ? 1.781 7.067 -1.056 1.00 90.88 143 ALA A N 1
ATOM 1131 C CA . ALA A 1 143 ? 0.431 6.506 -1.078 1.00 90.88 143 ALA A CA 1
ATOM 1132 C C . ALA A 1 143 ? -0.650 7.569 -0.804 1.00 90.88 143 ALA A C 1
ATOM 1134 O O . ALA A 1 143 ? -1.657 7.592 -1.509 1.00 90.88 143 ALA A O 1
ATOM 1135 N N . LYS A 1 144 ? -0.423 8.488 0.150 1.00 91.00 144 LYS A N 1
ATOM 1136 C CA . LYS A 1 144 ? -1.313 9.637 0.413 1.00 91.00 144 LYS A CA 1
ATOM 1137 C C . LYS A 1 144 ? -1.479 10.538 -0.797 1.00 91.00 144 LYS A C 1
ATOM 1139 O O . LYS A 1 144 ? -2.599 10.928 -1.104 1.00 91.00 144 LYS A O 1
ATOM 1144 N N . GLU A 1 145 ? -0.386 10.871 -1.475 1.00 91.50 145 GLU A N 1
ATOM 1145 C CA . GLU A 1 145 ? -0.445 11.681 -2.693 1.00 91.50 145 GLU A CA 1
ATOM 1146 C C . GLU A 1 145 ? -1.224 10.958 -3.794 1.00 91.50 145 GLU A C 1
ATOM 1148 O O . GLU A 1 145 ? -2.075 11.552 -4.453 1.00 91.50 145 GLU A O 1
ATOM 1153 N N . LEU A 1 146 ? -0.972 9.659 -3.972 1.00 91.25 146 LEU A N 1
ATOM 1154 C CA . LEU A 1 146 ? -1.643 8.845 -4.981 1.00 91.25 146 LEU A CA 1
ATOM 1155 C C . LEU A 1 146 ? -3.143 8.658 -4.704 1.00 91.25 146 LEU A C 1
ATOM 1157 O O . LEU A 1 146 ? -3.922 8.505 -5.644 1.00 91.25 146 LEU A O 1
ATOM 1161 N N . PHE A 1 147 ? -3.556 8.712 -3.437 1.00 92.38 147 PHE A N 1
ATOM 1162 C CA . PHE A 1 147 ? -4.956 8.610 -3.022 1.00 92.38 147 PHE A CA 1
ATOM 1163 C C . PHE A 1 147 ? -5.828 9.760 -3.551 1.00 92.38 147 PHE A C 1
ATOM 1165 O O . PHE A 1 147 ? -7.027 9.579 -3.764 1.00 92.38 147 PHE A O 1
ATOM 1172 N N . THR A 1 148 ? -5.223 10.918 -3.839 1.00 92.19 148 THR A N 1
ATOM 1173 C CA . THR A 1 148 ? -5.924 12.078 -4.418 1.00 92.19 148 THR A CA 1
ATOM 1174 C C . THR A 1 148 ? -6.454 11.812 -5.831 1.00 92.19 148 THR A C 1
ATOM 1176 O O . THR A 1 148 ? -7.430 12.428 -6.264 1.00 92.19 148 THR A O 1
ATOM 1179 N N . PHE A 1 149 ? -5.864 10.856 -6.557 1.00 92.00 149 PHE A N 1
ATOM 1180 C CA . PHE A 1 149 ? -6.302 10.492 -7.899 1.00 92.00 149 PHE A CA 1
ATOM 1181 C C . PHE A 1 149 ? -7.443 9.473 -7.840 1.00 92.00 149 PHE A C 1
ATOM 1183 O O . PHE A 1 149 ? -7.249 8.309 -7.481 1.00 92.00 149 PHE A O 1
ATOM 1190 N N . ARG A 1 150 ? -8.636 9.876 -8.295 1.00 88.81 150 ARG A N 1
ATOM 1191 C CA . ARG A 1 150 ? -9.845 9.029 -8.288 1.00 88.81 150 ARG A CA 1
ATOM 1192 C C . ARG A 1 150 ? -9.643 7.659 -8.949 1.00 88.81 150 ARG A C 1
ATOM 1194 O O . ARG A 1 150 ? -10.101 6.659 -8.418 1.00 88.81 150 ARG A O 1
ATOM 1201 N N . PHE A 1 151 ? -8.917 7.600 -10.068 1.00 87.75 151 PHE A N 1
ATOM 1202 C CA . PHE A 1 151 ? -8.651 6.350 -10.796 1.00 87.75 151 PHE A CA 1
ATOM 1203 C C . PHE A 1 151 ? -7.660 5.404 -10.087 1.00 87.75 151 PHE A C 1
ATOM 1205 O O . PHE A 1 151 ? -7.495 4.259 -10.510 1.00 87.75 151 PHE A O 1
ATOM 1212 N N . ILE A 1 152 ? -6.972 5.878 -9.043 1.00 91.88 152 ILE A N 1
ATOM 1213 C CA . ILE A 1 152 ? -6.038 5.100 -8.217 1.00 91.88 152 ILE A CA 1
ATOM 1214 C C . ILE A 1 152 ? -6.709 4.678 -6.912 1.00 91.88 152 ILE A C 1
ATOM 1216 O O . ILE A 1 152 ? -6.517 3.542 -6.473 1.00 91.88 152 ILE A O 1
ATOM 1220 N N . ARG A 1 153 ? -7.507 5.577 -6.320 1.00 92.38 153 ARG A N 1
ATOM 1221 C CA . ARG A 1 153 ? -8.137 5.425 -5.004 1.00 92.38 153 ARG A CA 1
ATOM 1222 C C . ARG A 1 153 ? -8.792 4.059 -4.807 1.00 92.38 153 ARG A C 1
ATOM 1224 O O . ARG A 1 153 ? -8.426 3.359 -3.871 1.00 92.38 153 ARG A O 1
ATOM 1231 N N . ASP A 1 154 ? -9.674 3.636 -5.709 1.00 91.56 154 ASP A N 1
ATOM 1232 C CA . ASP A 1 154 ? -10.433 2.385 -5.539 1.00 91.56 154 ASP A CA 1
ATOM 1233 C C . ASP A 1 154 ? -9.540 1.133 -5.539 1.00 91.56 154 ASP A C 1
ATOM 1235 O O . ASP A 1 154 ? -9.786 0.168 -4.809 1.00 91.56 154 ASP A O 1
ATOM 1239 N N . ILE A 1 155 ? -8.480 1.141 -6.352 1.00 91.94 155 ILE A N 1
ATOM 1240 C CA . ILE A 1 155 ? -7.506 0.045 -6.409 1.00 91.94 155 ILE A CA 1
ATOM 1241 C C . ILE A 1 155 ? -6.659 0.055 -5.134 1.00 91.94 155 ILE A C 1
ATOM 1243 O O . ILE A 1 155 ? -6.469 -0.986 -4.508 1.00 91.94 155 ILE A O 1
ATOM 1247 N N . LEU A 1 156 ? -6.185 1.232 -4.722 1.00 92.94 156 LEU A N 1
ATOM 1248 C CA . LEU A 1 156 ? -5.357 1.399 -3.532 1.00 92.94 156 LEU A CA 1
ATOM 1249 C C . LEU A 1 156 ? -6.108 0.995 -2.255 1.00 92.94 156 LEU A C 1
ATOM 1251 O O . LEU A 1 156 ? -5.578 0.210 -1.472 1.00 92.94 156 LEU A O 1
ATOM 1255 N N . VAL A 1 157 ? -7.354 1.448 -2.077 1.00 93.62 157 VAL A N 1
ATOM 1256 C CA . VAL A 1 157 ? -8.215 1.062 -0.945 1.00 93.62 157 VAL A CA 1
ATOM 1257 C C . VAL A 1 157 ? -8.373 -0.452 -0.877 1.00 93.62 157 VAL A C 1
ATOM 1259 O O . VAL A 1 157 ? -8.200 -1.036 0.190 1.00 93.62 157 VAL A O 1
ATOM 1262 N N . ARG A 1 158 ? -8.662 -1.104 -2.008 1.00 94.50 158 ARG A N 1
ATOM 1263 C CA . ARG A 1 158 ? -8.812 -2.564 -2.068 1.00 94.50 158 ARG A CA 1
ATOM 1264 C C . ARG A 1 158 ? -7.543 -3.280 -1.614 1.00 94.50 158 ARG A C 1
ATOM 1266 O O . ARG A 1 158 ? -7.600 -4.109 -0.716 1.00 94.50 158 ARG A O 1
ATOM 1273 N N . LEU A 1 159 ? -6.391 -2.902 -2.168 1.00 91.75 159 LEU A N 1
ATOM 1274 C CA . LEU A 1 159 ? -5.114 -3.528 -1.824 1.00 91.75 159 LEU A CA 1
ATOM 1275 C C . LEU A 1 159 ? -4.705 -3.286 -0.362 1.00 91.75 159 LEU A C 1
ATOM 1277 O O . LEU A 1 159 ? -4.109 -4.158 0.268 1.00 91.75 159 LEU A O 1
ATOM 1281 N N . LEU A 1 160 ? -5.031 -2.119 0.196 1.00 92.44 160 LEU A N 1
ATOM 1282 C CA . LEU A 1 160 ? -4.794 -1.810 1.606 1.00 92.44 160 LEU A CA 1
ATOM 1283 C C . LEU A 1 160 ? -5.709 -2.612 2.533 1.00 92.44 160 LEU A C 1
ATOM 1285 O O . LEU A 1 160 ? -5.248 -3.084 3.573 1.00 92.44 160 LEU A O 1
ATOM 1289 N N . LYS A 1 161 ? -6.977 -2.812 2.152 1.00 94.06 161 LYS A N 1
ATOM 1290 C CA . LYS A 1 161 ? -7.903 -3.699 2.868 1.00 94.06 161 LYS A CA 1
ATOM 1291 C C . LYS A 1 161 ? -7.400 -5.142 2.866 1.00 94.06 161 LYS A C 1
ATOM 1293 O O . LYS A 1 161 ? -7.399 -5.772 3.926 1.00 94.06 161 LYS A O 1
ATOM 1298 N N . ASP A 1 162 ? -6.891 -5.618 1.729 1.00 92.50 162 ASP A N 1
ATOM 1299 C CA . ASP A 1 162 ? -6.262 -6.937 1.617 1.00 92.50 162 ASP A CA 1
ATOM 1300 C C . ASP A 1 162 ? -5.022 -7.036 2.524 1.00 92.50 162 ASP A C 1
ATOM 1302 O O . ASP A 1 162 ? -4.821 -8.035 3.217 1.00 92.50 162 ASP A O 1
ATOM 1306 N N . ASN A 1 163 ? -4.183 -5.994 2.561 1.00 90.25 163 ASN A N 1
ATOM 1307 C CA . ASN A 1 163 ? -2.995 -5.961 3.418 1.00 90.25 163 ASN A CA 1
ATOM 1308 C C . ASN A 1 163 ? -3.346 -5.966 4.913 1.00 90.25 163 ASN A C 1
ATOM 1310 O O . ASN A 1 163 ? -2.723 -6.674 5.705 1.00 90.25 163 ASN A O 1
ATOM 1314 N N . LEU A 1 164 ? -4.376 -5.215 5.300 1.00 92.50 164 LEU A N 1
ATOM 1315 C CA . LEU A 1 164 ? -4.862 -5.180 6.674 1.00 92.50 164 LEU A CA 1
ATOM 1316 C C . LEU A 1 164 ? -5.488 -6.527 7.073 1.00 92.50 164 LEU A C 1
ATOM 1318 O O . LEU A 1 164 ? -5.252 -7.010 8.177 1.00 92.50 164 LEU A O 1
ATOM 1322 N N . GLN A 1 165 ? -6.202 -7.194 6.162 1.00 92.62 165 GLN A N 1
ATOM 1323 C CA . GLN A 1 165 ? -6.736 -8.537 6.402 1.00 92.62 165 GLN A CA 1
ATOM 1324 C C . GLN A 1 165 ? -5.624 -9.559 6.654 1.00 92.62 165 GLN A C 1
ATOM 1326 O O . GLN A 1 165 ? -5.738 -10.376 7.569 1.00 92.62 165 GLN A O 1
ATOM 1331 N N . LYS A 1 166 ? -4.512 -9.489 5.913 1.00 90.62 166 LYS A N 1
ATOM 1332 C CA . LYS A 1 166 ? -3.345 -10.362 6.134 1.00 90.62 166 LYS A CA 1
ATOM 1333 C C . LYS A 1 166 ? -2.779 -10.269 7.555 1.00 90.62 166 LYS A C 1
ATOM 1335 O O . LYS A 1 166 ? -2.225 -11.252 8.033 1.00 90.62 166 LYS A O 1
ATOM 1340 N N . CYS A 1 167 ? -2.963 -9.142 8.247 1.00 89.94 167 CYS A N 1
ATOM 1341 C CA . CYS A 1 167 ? -2.543 -8.961 9.641 1.00 89.94 167 CYS A CA 1
ATOM 1342 C C . CYS A 1 167 ? -3.301 -9.876 10.627 1.00 89.94 167 CYS A C 1
ATOM 1344 O O . CYS A 1 167 ? -2.845 -10.095 11.750 1.00 89.94 167 CYS A O 1
ATOM 1346 N N . THR A 1 168 ? -4.448 -10.428 10.221 1.00 90.56 168 THR A N 1
ATOM 1347 C CA . THR A 1 168 ? -5.235 -11.375 11.032 1.00 90.56 168 THR A CA 1
ATOM 1348 C C . THR A 1 168 ? -4.752 -12.822 10.913 1.00 90.56 168 THR A C 1
ATOM 1350 O O . THR A 1 168 ? -5.100 -13.656 11.745 1.00 90.56 168 THR A O 1
ATOM 1353 N N . VAL A 1 169 ? -3.927 -13.128 9.907 1.00 89.44 169 VAL A N 1
ATOM 1354 C CA . VAL A 1 169 ? -3.427 -14.481 9.642 1.00 89.44 169 VAL A CA 1
ATOM 1355 C C . VAL A 1 169 ? -2.121 -14.705 10.398 1.00 89.44 169 VAL A C 1
ATOM 1357 O O . VAL A 1 169 ? -1.242 -13.848 10.400 1.00 89.44 169 VAL A O 1
ATOM 1360 N N . THR A 1 170 ? -1.983 -15.865 11.039 1.00 84.69 170 THR A N 1
ATOM 1361 C CA . THR A 1 170 ? -0.741 -16.297 11.698 1.00 84.69 170 THR A CA 1
ATOM 1362 C C . THR A 1 170 ? -0.299 -17.627 11.084 1.00 84.69 170 THR A C 1
ATOM 1364 O O . THR A 1 170 ? -1.141 -18.521 10.976 1.00 84.69 170 THR A O 1
ATOM 1367 N N . PRO A 1 171 ? 0.975 -17.791 10.678 1.00 85.06 171 PRO A N 1
ATOM 1368 C CA . PRO A 1 171 ? 2.098 -16.841 10.771 1.00 85.06 171 PRO A CA 1
ATOM 1369 C C . PRO A 1 171 ? 1.994 -15.654 9.783 1.00 85.06 171 PRO A C 1
ATOM 1371 O O . PRO A 1 171 ? 1.172 -15.703 8.863 1.00 85.06 171 PRO A O 1
ATOM 1374 N N . PRO A 1 172 ? 2.803 -14.585 9.953 1.00 85.56 172 PRO A N 1
ATOM 1375 C CA . PRO A 1 172 ? 2.833 -13.464 9.019 1.00 85.56 172 PRO A CA 1
ATOM 1376 C C . PRO A 1 172 ? 3.128 -13.926 7.582 1.00 85.56 172 PRO A C 1
ATOM 1378 O O . PRO A 1 172 ? 4.055 -14.713 7.368 1.00 85.56 172 PRO A O 1
ATOM 1381 N N . PRO A 1 173 ? 2.398 -13.430 6.567 1.00 84.00 173 PRO A N 1
ATOM 1382 C CA . PRO A 1 173 ? 2.679 -13.795 5.185 1.00 84.00 173 PRO A CA 1
ATOM 1383 C C . PRO A 1 173 ? 4.083 -13.367 4.724 1.00 84.00 173 PRO A C 1
ATOM 1385 O O . PRO A 1 173 ? 4.594 -12.342 5.183 1.00 84.00 173 PRO A O 1
ATOM 1388 N N . PRO A 1 174 ? 4.681 -14.053 3.729 1.00 77.62 174 PRO A N 1
ATOM 1389 C CA . PRO A 1 174 ? 6.011 -13.716 3.212 1.00 77.62 174 PRO A CA 1
ATOM 1390 C C . PRO A 1 174 ? 6.166 -12.279 2.693 1.00 77.62 174 PRO A C 1
ATOM 1392 O O . PRO A 1 174 ? 7.285 -11.781 2.637 1.00 77.62 174 PRO A O 1
ATOM 1395 N N . SER A 1 175 ? 5.071 -11.593 2.341 1.00 75.25 175 SER A N 1
ATOM 1396 C CA . SER A 1 175 ? 5.092 -10.175 1.946 1.00 75.25 175 SER A CA 1
ATOM 1397 C C . SER A 1 175 ? 5.571 -9.241 3.062 1.00 75.25 175 SER A C 1
ATOM 1399 O O . SER A 1 175 ? 6.062 -8.156 2.780 1.00 75.25 175 SER A O 1
ATOM 1401 N N . PHE A 1 176 ? 5.457 -9.667 4.323 1.00 77.25 176 PHE A N 1
ATOM 1402 C CA . PHE A 1 176 ? 5.938 -8.931 5.494 1.00 77.25 176 PHE A CA 1
ATOM 1403 C C . PHE A 1 176 ? 7.408 -9.234 5.826 1.00 77.25 176 PHE A C 1
ATOM 1405 O O . PHE A 1 176 ? 7.961 -8.670 6.769 1.00 77.25 176 PHE A O 1
ATOM 1412 N N . ALA A 1 177 ? 8.060 -10.126 5.073 1.00 74.44 177 ALA A N 1
ATOM 1413 C CA . ALA A 1 177 ? 9.483 -10.380 5.231 1.00 74.44 177 ALA A CA 1
ATOM 1414 C C . ALA A 1 177 ? 10.303 -9.220 4.655 1.00 74.44 177 ALA A C 1
ATOM 1416 O O . ALA A 1 177 ? 9.976 -8.661 3.606 1.00 74.44 177 ALA A O 1
ATOM 1417 N N . LYS A 1 178 ? 11.419 -8.892 5.310 1.00 68.00 178 LYS A N 1
ATOM 1418 C CA . LYS A 1 178 ? 12.409 -7.995 4.714 1.00 68.00 178 LYS A CA 1
ATOM 1419 C C . LYS A 1 178 ? 13.076 -8.702 3.528 1.00 68.00 178 LYS A C 1
ATOM 1421 O O . LYS A 1 178 ? 13.590 -9.809 3.709 1.00 68.00 178 LYS A O 1
ATOM 1426 N N . PRO A 1 179 ? 13.100 -8.117 2.319 1.00 60.75 179 PRO A N 1
ATOM 1427 C CA . PRO A 1 179 ? 13.752 -8.758 1.186 1.00 60.75 179 PRO A CA 1
ATOM 1428 C C . PRO A 1 179 ? 15.239 -8.979 1.461 1.00 60.75 179 PRO A C 1
ATOM 1430 O O . PRO A 1 179 ? 15.939 -8.098 1.951 1.00 60.75 179 PRO A O 1
ATOM 1433 N N . GLY A 1 180 ? 15.711 -10.185 1.145 1.00 56.47 180 GLY A N 1
ATOM 1434 C CA . GLY A 1 180 ? 17.089 -10.613 1.399 1.00 56.47 180 GLY A CA 1
ATOM 1435 C C . GLY A 1 180 ? 17.334 -11.197 2.794 1.00 56.47 180 GLY A C 1
ATOM 1436 O O . GLY A 1 180 ? 18.330 -11.892 2.974 1.00 56.47 180 GLY A O 1
ATOM 1437 N N . LEU A 1 181 ? 16.418 -11.014 3.750 1.00 55.09 181 LEU A N 1
ATOM 1438 C CA . LEU A 1 181 ? 16.475 -11.671 5.056 1.00 55.09 181 LEU A CA 1
ATOM 1439 C C . LEU A 1 181 ? 15.654 -12.964 5.012 1.00 55.09 181 LEU A C 1
ATOM 1441 O O . LEU A 1 181 ? 14.426 -12.951 4.946 1.00 55.09 181 LEU A O 1
ATOM 1445 N N . ARG A 1 182 ? 16.356 -14.102 5.030 1.00 54.41 182 ARG A N 1
ATOM 1446 C CA . ARG A 1 182 ? 15.781 -15.388 5.439 1.00 54.41 182 ARG A CA 1
ATOM 1447 C C . ARG A 1 182 ? 16.238 -15.681 6.872 1.00 54.41 182 ARG A C 1
ATOM 1449 O O . ARG A 1 182 ? 17.413 -15.460 7.159 1.00 54.41 182 ARG A O 1
ATOM 1456 N N . PRO A 1 183 ? 15.363 -16.216 7.735 1.00 63.53 183 PRO A N 1
ATOM 1457 C CA . PRO A 1 183 ? 14.009 -16.697 7.441 1.00 63.53 183 PRO A CA 1
ATOM 1458 C C . PRO A 1 183 ? 12.940 -15.589 7.426 1.00 63.53 183 PRO A C 1
ATOM 1460 O O . PRO A 1 183 ? 13.116 -14.522 8.008 1.00 63.53 183 PRO A O 1
ATOM 1463 N N . ALA A 1 184 ? 11.823 -15.863 6.741 1.00 68.56 184 ALA A N 1
ATOM 1464 C CA . ALA A 1 184 ? 10.611 -15.051 6.845 1.00 68.56 184 ALA A CA 1
ATOM 1465 C C . ALA A 1 184 ? 10.137 -15.006 8.313 1.00 68.56 184 ALA A C 1
ATOM 1467 O O . ALA A 1 184 ? 10.370 -15.976 9.041 1.00 68.56 184 ALA A O 1
ATOM 1468 N N . PRO A 1 185 ? 9.489 -13.915 8.760 1.00 73.12 185 PRO A N 1
ATOM 1469 C CA . PRO A 1 185 ? 9.032 -13.806 10.138 1.00 73.12 185 PRO A CA 1
ATOM 1470 C C . PRO A 1 185 ? 8.049 -14.937 10.455 1.00 73.12 185 PRO A C 1
ATOM 1472 O O . PRO A 1 185 ? 7.031 -15.097 9.787 1.00 73.12 185 PRO A O 1
ATOM 1475 N N . THR A 1 186 ? 8.376 -15.731 11.471 1.00 82.31 186 THR A N 1
ATOM 1476 C CA . THR A 1 186 ? 7.541 -16.843 11.945 1.00 82.31 186 THR A CA 1
ATOM 1477 C C . THR A 1 186 ? 6.417 -16.363 12.856 1.00 82.31 186 THR A C 1
ATOM 1479 O O . THR A 1 186 ? 5.397 -17.032 12.982 1.00 82.31 186 THR A O 1
ATOM 1482 N N . GLU A 1 187 ? 6.580 -15.185 13.458 1.00 86.50 187 GLU A N 1
ATOM 1483 C CA . GLU A 1 187 ? 5.638 -14.595 14.403 1.00 86.50 187 GLU A CA 1
ATOM 1484 C C . GLU A 1 187 ? 5.468 -13.096 14.153 1.00 86.50 187 GLU A C 1
ATOM 1486 O O . GLU A 1 187 ? 6.362 -12.412 13.642 1.00 86.50 187 GLU A O 1
ATOM 1491 N N . TRP A 1 188 ? 4.301 -12.576 14.528 1.00 89.56 188 TRP A N 1
ATOM 1492 C CA . TRP A 1 188 ? 4.048 -11.144 14.504 1.00 89.56 188 TRP A CA 1
ATOM 1493 C C . TRP A 1 188 ? 4.734 -10.449 15.677 1.00 89.56 188 TRP A C 1
ATOM 1495 O O . TRP A 1 188 ? 4.623 -10.879 16.820 1.00 89.56 188 TRP A O 1
ATOM 1505 N N . THR A 1 189 ? 5.383 -9.319 15.402 1.00 88.62 189 THR A N 1
ATOM 1506 C CA . THR A 1 189 ? 5.981 -8.458 16.430 1.00 88.62 189 THR A CA 1
ATOM 1507 C C . THR A 1 189 ? 5.247 -7.122 16.507 1.00 88.62 189 THR A C 1
ATOM 1509 O O . THR A 1 189 ? 4.653 -6.681 15.519 1.00 88.62 189 THR A O 1
ATOM 1512 N N . ASP A 1 190 ? 5.340 -6.437 17.653 1.00 87.94 190 ASP A N 1
ATOM 1513 C CA . ASP A 1 190 ? 4.787 -5.083 17.839 1.00 87.94 190 ASP A CA 1
ATOM 1514 C C . ASP A 1 190 ? 5.252 -4.122 16.726 1.00 87.94 190 ASP A C 1
ATOM 1516 O O . ASP A 1 190 ? 4.456 -3.351 16.182 1.00 87.94 190 ASP A O 1
ATOM 1520 N N . LYS A 1 191 ? 6.534 -4.205 16.331 1.00 86.44 191 LYS A N 1
ATOM 1521 C CA . LYS A 1 191 ? 7.101 -3.399 15.240 1.00 86.44 191 LYS A CA 1
ATOM 1522 C C . LYS A 1 191 ? 6.464 -3.744 13.892 1.00 86.44 191 LYS A C 1
ATOM 1524 O O . LYS A 1 191 ? 6.128 -2.833 13.141 1.00 86.44 191 LYS A O 1
ATOM 1529 N N . LEU A 1 192 ? 6.278 -5.029 13.586 1.00 87.31 192 LEU A N 1
ATOM 1530 C CA . LEU A 1 192 ? 5.728 -5.450 12.297 1.00 87.31 192 LEU A CA 1
ATOM 1531 C C . LEU A 1 192 ? 4.268 -5.019 12.138 1.00 87.31 192 LEU A C 1
ATOM 1533 O O . LEU A 1 192 ? 3.915 -4.451 11.107 1.00 87.31 192 LEU A O 1
ATOM 1537 N N . TYR A 1 193 ? 3.447 -5.200 13.179 1.00 91.06 193 TYR A N 1
ATOM 1538 C CA . TYR A 1 193 ? 2.069 -4.704 13.172 1.00 91.06 193 TYR A CA 1
ATOM 1539 C C . TYR A 1 193 ? 2.009 -3.186 13.058 1.00 91.06 193 TYR A C 1
ATOM 1541 O O . TYR A 1 193 ? 1.238 -2.667 12.256 1.00 91.06 193 TYR A O 1
ATOM 1549 N N . SER A 1 194 ? 2.853 -2.480 13.813 1.00 88.81 194 SER A N 1
ATOM 1550 C CA . SER A 1 194 ? 2.931 -1.019 13.778 1.00 88.81 194 SER A CA 1
ATOM 1551 C C . SER A 1 194 ? 3.168 -0.482 12.369 1.00 88.81 194 SER A C 1
ATOM 1553 O O . SER A 1 194 ? 2.505 0.470 11.969 1.00 88.81 194 SER A O 1
ATOM 1555 N N . ILE A 1 195 ? 4.090 -1.084 11.616 1.00 87.19 195 ILE A N 1
ATOM 1556 C CA . ILE A 1 195 ? 4.391 -0.657 10.245 1.00 87.19 195 ILE A CA 1
ATOM 1557 C C . ILE A 1 195 ? 3.260 -1.078 9.293 1.00 87.19 195 ILE A C 1
ATOM 1559 O O . ILE A 1 195 ? 2.816 -0.276 8.476 1.00 87.19 195 ILE A O 1
ATOM 1563 N N . ALA A 1 196 ? 2.735 -2.299 9.439 1.00 88.62 196 ALA A N 1
ATOM 1564 C CA . ALA A 1 196 ? 1.678 -2.839 8.585 1.00 88.62 196 ALA A CA 1
ATOM 1565 C C . ALA A 1 196 ? 0.392 -1.998 8.584 1.00 88.62 196 ALA A C 1
ATOM 1567 O O . ALA A 1 196 ? -0.234 -1.822 7.536 1.00 88.62 196 ALA A O 1
ATOM 1568 N N . VAL A 1 197 ? -0.003 -1.478 9.750 1.00 91.69 197 VAL A N 1
ATOM 1569 C CA . VAL A 1 197 ? -1.224 -0.668 9.885 1.00 91.69 197 VAL A CA 1
ATOM 1570 C C . VAL A 1 197 ? -0.999 0.807 9.552 1.00 91.69 197 VAL A C 1
ATOM 1572 O O . VAL A 1 197 ? -1.960 1.492 9.210 1.00 91.69 197 VAL A O 1
ATOM 1575 N N . GLN A 1 198 ? 0.245 1.300 9.613 1.00 90.19 198 GLN A N 1
ATOM 1576 C CA . GLN A 1 198 ? 0.577 2.726 9.500 1.00 90.19 198 GLN A CA 1
ATOM 1577 C C . GLN A 1 198 ? -0.030 3.365 8.248 1.00 90.19 198 GLN A C 1
ATOM 1579 O O . GLN A 1 198 ? -0.790 4.323 8.364 1.00 90.19 198 GLN A O 1
ATOM 1584 N N . THR A 1 199 ? 0.255 2.810 7.065 1.00 89.94 199 THR A N 1
ATOM 1585 C CA . THR A 1 199 ? -0.202 3.371 5.784 1.00 89.94 199 THR A CA 1
ATOM 1586 C C . THR A 1 199 ? -1.728 3.402 5.676 1.00 89.94 199 THR A C 1
ATOM 1588 O O . THR A 1 199 ? -2.280 4.350 5.127 1.00 89.94 199 THR A O 1
ATOM 1591 N N . TYR A 1 200 ? -2.419 2.391 6.216 1.00 93.00 200 TYR A N 1
ATOM 1592 C CA . TYR A 1 200 ? -3.884 2.345 6.218 1.00 93.00 200 TYR A CA 1
ATOM 1593 C C . TYR A 1 200 ? -4.467 3.455 7.099 1.00 93.00 200 TYR A C 1
ATOM 1595 O O . TYR A 1 200 ? -5.328 4.215 6.663 1.00 93.00 200 TYR A O 1
ATOM 1603 N N . LEU A 1 201 ? -3.977 3.559 8.338 1.00 92.25 201 LEU A N 1
ATOM 1604 C CA . LEU A 1 201 ? -4.449 4.539 9.317 1.00 92.25 201 LEU A CA 1
ATOM 1605 C C . LEU A 1 201 ? -4.244 5.971 8.825 1.00 92.25 201 LEU A C 1
ATOM 1607 O O . LEU A 1 201 ? -5.114 6.823 8.957 1.00 92.25 201 LEU A O 1
ATOM 1611 N N . GLU A 1 202 ? -3.106 6.206 8.191 1.00 90.25 202 GLU A N 1
ATOM 1612 C CA . GLU A 1 202 ? -2.721 7.473 7.594 1.00 90.25 202 GLU A CA 1
ATOM 1613 C C . GLU A 1 202 ? -3.651 7.987 6.478 1.00 90.25 202 GLU A C 1
ATOM 1615 O O . GLU A 1 202 ? -3.605 9.179 6.164 1.00 90.25 202 GLU A O 1
ATOM 1620 N N . LEU A 1 203 ? -4.473 7.118 5.882 1.00 91.06 203 LEU A N 1
ATOM 1621 C CA . LEU A 1 203 ? -5.415 7.463 4.812 1.00 91.06 203 LEU A CA 1
ATOM 1622 C C . LEU A 1 203 ? -6.844 7.713 5.309 1.00 91.06 203 LEU A C 1
ATOM 1624 O O . LEU A 1 203 ? -7.625 8.325 4.585 1.00 91.06 203 LEU A O 1
ATOM 1628 N N . ILE A 1 204 ? -7.169 7.326 6.548 1.00 91.25 204 ILE A N 1
ATOM 1629 C CA . ILE A 1 204 ? -8.482 7.571 7.172 1.00 91.25 204 ILE A CA 1
ATOM 1630 C C . ILE A 1 204 ? -8.915 9.047 7.098 1.00 91.25 204 ILE A C 1
ATOM 1632 O O . ILE A 1 204 ? -10.071 9.284 6.760 1.00 91.25 204 ILE A O 1
ATOM 1636 N N . PRO A 1 205 ? -8.042 10.055 7.318 1.00 88.81 205 PRO A N 1
ATOM 1637 C CA . PRO A 1 205 ? -8.459 11.453 7.211 1.00 88.81 205 PRO A CA 1
ATOM 1638 C C . PRO A 1 205 ? -8.987 11.840 5.820 1.00 88.81 205 PRO A C 1
ATOM 1640 O O . PRO A 1 205 ? -9.784 12.765 5.715 1.00 88.81 205 PRO A O 1
ATOM 1643 N N . GLN A 1 206 ? -8.526 11.169 4.756 1.00 88.69 206 GLN A N 1
ATOM 1644 C CA . GLN A 1 206 ? -8.952 11.430 3.373 1.00 88.69 206 GLN A CA 1
ATOM 1645 C C . GLN A 1 206 ? -10.196 10.622 2.974 1.00 88.69 206 GLN A C 1
ATOM 1647 O O . GLN A 1 206 ? -10.895 10.990 2.029 1.00 88.69 206 GLN A O 1
ATOM 1652 N N . ASP A 1 207 ? -10.450 9.507 3.659 1.00 90.00 207 ASP A N 1
ATOM 1653 C CA . ASP A 1 207 ? -11.594 8.629 3.426 1.00 90.00 207 ASP A CA 1
ATOM 1654 C C . ASP A 1 207 ? -12.073 8.012 4.747 1.00 90.00 207 ASP A C 1
ATOM 1656 O O . ASP A 1 207 ? -11.622 6.927 5.140 1.00 90.00 207 ASP A O 1
ATOM 1660 N N . PRO A 1 208 ? -12.990 8.696 5.450 1.00 89.31 208 PRO A N 1
ATOM 1661 C CA . PRO A 1 208 ? -13.410 8.293 6.790 1.00 89.31 208 PRO A CA 1
ATOM 1662 C C . PRO A 1 208 ? -14.155 6.960 6.799 1.00 89.31 208 PRO A C 1
ATOM 1664 O O . PRO A 1 208 ? -14.097 6.235 7.790 1.00 89.31 208 PRO A O 1
ATOM 1667 N N . ALA A 1 209 ? -14.755 6.559 5.673 1.00 90.62 209 ALA A N 1
ATOM 1668 C CA . ALA A 1 209 ? -15.427 5.269 5.530 1.00 90.62 209 ALA A CA 1
ATOM 1669 C C . ALA A 1 209 ? -14.474 4.068 5.721 1.00 90.62 209 ALA A C 1
ATOM 1671 O O . ALA A 1 209 ? -14.914 2.950 6.008 1.00 90.62 209 ALA A O 1
ATOM 1672 N N . LEU A 1 210 ? -13.152 4.276 5.621 1.00 92.56 210 LEU A N 1
ATOM 1673 C CA . LEU A 1 210 ? -12.143 3.257 5.935 1.00 92.56 210 LEU A CA 1
ATOM 1674 C C . LEU A 1 210 ? -12.181 2.802 7.402 1.00 92.56 210 LEU A C 1
ATOM 1676 O O . LEU A 1 210 ? -11.705 1.699 7.704 1.00 92.56 210 LEU A O 1
ATOM 1680 N N . ILE A 1 211 ? -12.758 3.601 8.304 1.00 92.50 211 ILE A N 1
ATOM 1681 C CA . ILE A 1 211 ? -12.841 3.292 9.734 1.00 92.50 211 ILE A CA 1
ATOM 1682 C C . ILE A 1 211 ? -13.705 2.056 10.023 1.00 92.50 211 ILE A C 1
ATOM 1684 O O . ILE A 1 211 ? -13.373 1.269 10.908 1.00 92.50 211 ILE A O 1
ATOM 1688 N N . HIS A 1 212 ? -14.751 1.815 9.226 1.00 93.38 212 HIS A N 1
ATOM 1689 C CA . HIS A 1 212 ? -15.639 0.656 9.386 1.00 93.38 212 HIS A CA 1
ATOM 1690 C C . HIS A 1 212 ? -14.910 -0.656 9.128 1.00 93.38 212 HIS A C 1
ATOM 1692 O O . HIS A 1 212 ? -15.009 -1.613 9.896 1.00 93.38 212 HIS A O 1
ATOM 1698 N N . TYR A 1 213 ? -14.109 -0.690 8.061 1.00 94.94 213 TYR A N 1
ATOM 1699 C CA . TYR A 1 213 ? -13.315 -1.871 7.753 1.00 94.94 213 TYR A CA 1
ATOM 1700 C C . TYR A 1 213 ? -12.202 -2.079 8.788 1.00 94.94 213 TYR A C 1
ATOM 1702 O O . TYR A 1 213 ? -11.972 -3.212 9.212 1.00 94.94 213 TYR A O 1
ATOM 1710 N N . LEU A 1 214 ? -11.578 -1.000 9.278 1.00 95.25 214 LEU A N 1
ATOM 1711 C CA . LEU A 1 214 ? -10.627 -1.087 10.388 1.00 95.25 214 LEU A CA 1
ATOM 1712 C C . LEU A 1 214 ? -11.271 -1.714 11.632 1.00 95.25 214 LEU A C 1
ATOM 1714 O O . LEU A 1 214 ? -10.672 -2.603 12.232 1.00 95.25 214 LEU A O 1
ATOM 1718 N N . ALA A 1 215 ? -12.487 -1.297 11.994 1.00 94.25 215 ALA A N 1
ATOM 1719 C CA . ALA A 1 215 ? -13.213 -1.853 13.134 1.00 94.25 215 ALA A CA 1
ATOM 1720 C C . ALA A 1 215 ? -13.521 -3.347 12.953 1.00 94.25 215 ALA A C 1
ATOM 1722 O O . ALA A 1 215 ? -13.353 -4.127 13.892 1.00 94.25 215 ALA A O 1
ATOM 1723 N N . SER A 1 216 ? -13.882 -3.768 11.736 1.00 94.69 216 SER A N 1
ATOM 1724 C CA . SER A 1 216 ? -14.101 -5.187 11.429 1.00 94.69 216 SER A CA 1
ATOM 1725 C C . SER A 1 216 ? -12.827 -6.028 11.595 1.00 94.69 216 SER A C 1
ATOM 1727 O O . SER A 1 216 ? -12.866 -7.099 12.202 1.00 94.69 216 SER A O 1
ATOM 1729 N N . VAL A 1 217 ? -11.672 -5.520 11.145 1.00 95.25 217 VAL A N 1
ATOM 1730 C CA . VAL A 1 217 ? -10.385 -6.206 11.324 1.00 95.25 217 VAL A CA 1
ATOM 1731 C C . VAL A 1 217 ? -9.958 -6.191 12.791 1.00 95.25 217 VAL A C 1
ATOM 1733 O O . VAL A 1 217 ? -9.477 -7.201 13.302 1.00 95.25 217 VAL A O 1
ATOM 1736 N N . TYR A 1 218 ? -10.171 -5.077 13.492 1.00 95.81 218 TYR A N 1
ATOM 1737 C CA . TYR A 1 218 ? -9.885 -4.959 14.918 1.00 95.81 218 TYR A CA 1
ATOM 1738 C C . TYR A 1 218 ? -10.655 -6.005 15.732 1.00 95.81 218 TYR A C 1
ATOM 1740 O O . TYR A 1 218 ? -10.062 -6.653 16.592 1.00 95.81 218 TYR A O 1
ATOM 1748 N N . ALA A 1 219 ? -11.942 -6.218 15.442 1.00 94.25 219 ALA A N 1
ATOM 1749 C CA . ALA A 1 219 ? -12.782 -7.186 16.148 1.00 94.25 219 ALA A CA 1
ATOM 1750 C C . ALA A 1 219 ? -12.227 -8.623 16.091 1.00 94.25 219 ALA A C 1
ATOM 1752 O O . ALA A 1 219 ? -12.258 -9.342 17.096 1.00 94.25 219 ALA A O 1
ATOM 1753 N N . VAL A 1 220 ? -11.688 -9.021 14.933 1.00 94.06 220 VAL A N 1
ATOM 1754 C CA . VAL A 1 220 ? -11.158 -10.373 14.668 1.00 94.06 220 VAL A CA 1
ATOM 1755 C C . VAL A 1 220 ? -9.659 -10.493 14.997 1.00 94.06 220 VAL A C 1
ATOM 1757 O O . VAL A 1 220 ? -9.149 -11.594 15.187 1.00 94.06 220 VAL A O 1
ATOM 1760 N N . GLY A 1 221 ? -8.945 -9.370 15.101 1.00 91.62 221 GLY A N 1
ATOM 1761 C CA . GLY A 1 221 ? -7.507 -9.318 15.350 1.00 91.62 221 GLY A CA 1
ATOM 1762 C C . GLY A 1 221 ? -7.066 -9.837 16.724 1.00 91.62 221 GLY A C 1
ATOM 1763 O O . GLY A 1 221 ? -7.804 -9.782 17.712 1.00 91.62 221 GLY A O 1
ATOM 1764 N N . ASN A 1 222 ? -5.811 -10.293 16.803 1.00 92.62 222 ASN A N 1
ATOM 1765 C CA . ASN A 1 222 ? -5.173 -10.658 18.070 1.00 92.62 222 ASN A CA 1
ATOM 1766 C C . ASN A 1 222 ? -4.808 -9.414 18.912 1.00 92.62 222 ASN A C 1
ATOM 1768 O O . ASN A 1 222 ? -4.899 -8.270 18.460 1.00 92.62 222 ASN A O 1
ATOM 1772 N N . ASN A 1 223 ? -4.365 -9.633 20.153 1.00 92.69 223 ASN A N 1
ATOM 1773 C CA . ASN A 1 223 ? -4.069 -8.544 21.092 1.00 92.69 223 ASN A CA 1
ATOM 1774 C C . ASN A 1 223 ? -2.948 -7.605 20.615 1.00 92.69 223 ASN A C 1
ATOM 1776 O O . ASN A 1 223 ? -3.018 -6.404 20.868 1.00 92.69 223 ASN A O 1
ATOM 1780 N N . LEU A 1 224 ? -1.941 -8.125 19.905 1.00 92.81 224 LEU A N 1
ATOM 1781 C CA . LEU A 1 224 ? -0.834 -7.319 19.380 1.00 92.81 224 LEU A CA 1
ATOM 1782 C C . LEU A 1 224 ? -1.303 -6.383 18.256 1.00 92.81 224 LEU A C 1
ATOM 1784 O O . LEU A 1 224 ? -0.982 -5.195 18.273 1.00 92.81 224 LEU A O 1
ATOM 1788 N N . LEU A 1 225 ? -2.131 -6.880 17.332 1.00 93.81 225 LEU A N 1
ATOM 1789 C CA . LEU A 1 225 ? -2.745 -6.060 16.287 1.00 93.81 225 LEU A CA 1
ATOM 1790 C C . LEU A 1 225 ? -3.647 -4.977 16.894 1.00 93.81 225 LEU A C 1
ATOM 1792 O O . LEU A 1 225 ? -3.542 -3.806 16.526 1.00 93.81 225 LEU A O 1
ATOM 1796 N N . LYS A 1 226 ? -4.490 -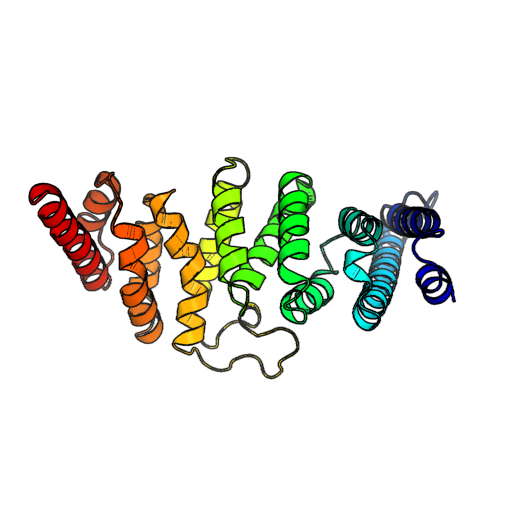5.344 17.868 1.00 94.75 226 LYS A N 1
ATOM 1797 C CA . LYS A 1 226 ? -5.358 -4.393 18.583 1.00 94.75 226 LYS A CA 1
ATOM 1798 C C . LYS A 1 226 ? -4.550 -3.288 19.260 1.00 94.75 226 LYS A C 1
ATOM 1800 O O . LYS A 1 226 ? -4.890 -2.114 19.122 1.00 94.75 226 LYS A O 1
ATOM 1805 N N . LYS A 1 227 ? -3.466 -3.654 19.950 1.00 94.38 227 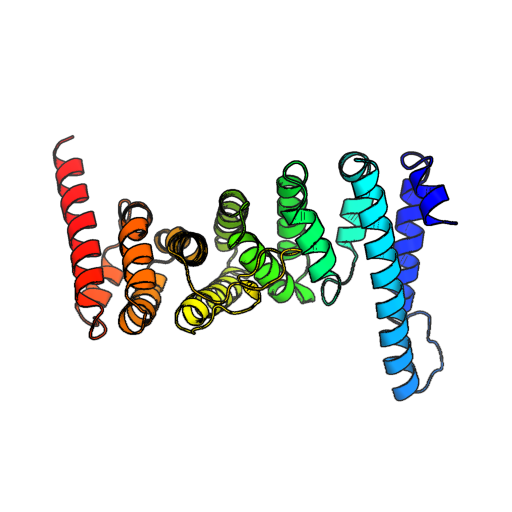LYS A N 1
ATOM 1806 C CA . LYS A 1 227 ? -2.536 -2.713 20.586 1.00 94.38 227 LYS A CA 1
ATOM 1807 C C . LYS A 1 227 ? -1.918 -1.759 19.560 1.00 94.38 227 LYS A C 1
ATOM 1809 O O . LYS A 1 227 ? -1.958 -0.551 19.775 1.00 94.38 227 LYS A O 1
ATOM 1814 N N . ALA A 1 228 ? -1.413 -2.275 18.438 1.00 93.44 228 ALA A N 1
ATOM 1815 C CA . ALA A 1 228 ? -0.807 -1.457 17.387 1.00 93.44 228 ALA A CA 1
ATOM 1816 C C . ALA A 1 228 ? -1.799 -0.456 16.767 1.00 93.44 228 ALA A C 1
ATOM 1818 O O . ALA A 1 228 ? -1.443 0.702 16.549 1.00 93.44 228 ALA A O 1
ATOM 1819 N N . ILE A 1 229 ? -3.050 -0.875 16.532 1.00 95.00 229 ILE A N 1
ATOM 1820 C CA . ILE A 1 229 ? -4.114 0.012 16.036 1.00 95.00 229 ILE A CA 1
ATOM 1821 C C . ILE A 1 229 ? -4.402 1.116 17.060 1.00 95.00 229 ILE A C 1
ATOM 1823 O O . ILE A 1 229 ? -4.348 2.293 16.710 1.00 95.00 229 ILE A O 1
ATOM 1827 N N . LEU A 1 230 ? -4.652 0.763 18.326 1.00 93.62 230 LEU A N 1
ATOM 1828 C CA . LEU A 1 230 ? -4.986 1.737 19.375 1.00 93.62 230 LEU A CA 1
ATOM 1829 C C . LEU A 1 230 ? -3.880 2.772 19.607 1.00 93.62 230 LEU A C 1
ATOM 1831 O O . LEU A 1 230 ? -4.184 3.931 19.860 1.00 93.62 230 LEU A O 1
ATOM 1835 N N . GLN A 1 231 ? -2.610 2.376 19.502 1.00 91.50 231 GLN A N 1
ATOM 1836 C CA . GLN A 1 231 ? -1.479 3.292 19.680 1.00 91.50 231 GLN A CA 1
ATOM 1837 C C . GLN A 1 231 ? -1.330 4.302 18.538 1.00 91.50 231 GLN A C 1
ATOM 1839 O O . GLN A 1 231 ? -0.755 5.369 18.734 1.00 91.50 231 GLN A O 1
ATOM 1844 N N . LYS A 1 232 ? -1.796 3.963 17.332 1.00 90.38 232 LYS A N 1
ATOM 1845 C CA . LYS A 1 232 ? -1.555 4.764 16.123 1.00 90.38 232 LYS A CA 1
ATOM 1846 C C . LYS A 1 232 ? -2.784 5.498 15.606 1.00 90.38 232 LYS A C 1
ATOM 1848 O O . LYS A 1 232 ? -2.632 6.383 14.772 1.00 90.38 232 LYS A O 1
ATOM 1853 N N . ILE A 1 233 ? -3.978 5.151 16.085 1.00 90.94 233 ILE A N 1
ATOM 1854 C CA . ILE A 1 233 ? -5.248 5.711 15.607 1.00 90.94 233 ILE A CA 1
ATOM 1855 C C . ILE A 1 233 ? -5.466 7.177 16.012 1.00 90.94 233 ILE A C 1
ATOM 1857 O O . ILE A 1 233 ? -6.221 7.887 15.355 1.00 90.94 233 ILE A O 1
ATOM 1861 N N . GLU A 1 234 ? -4.791 7.648 17.061 1.00 87.88 234 GLU A N 1
ATOM 1862 C CA . GLU A 1 234 ? -5.018 8.983 17.628 1.00 87.88 234 GLU A CA 1
ATOM 1863 C C . GLU A 1 234 ? -4.685 10.098 16.641 1.00 87.88 234 GLU A C 1
ATOM 1865 O O . GLU A 1 234 ? -5.531 10.938 16.355 1.00 87.88 234 GLU A O 1
ATOM 1870 N N . LEU A 1 235 ? -3.478 10.072 16.067 1.00 86.06 235 LEU A N 1
ATOM 1871 C CA . LEU A 1 235 ? -3.005 11.099 15.136 1.00 86.06 235 LEU A CA 1
ATOM 1872 C C . LEU A 1 235 ? -3.891 11.229 13.878 1.00 86.06 235 LEU A C 1
ATOM 1874 O O . LEU A 1 235 ? -4.255 12.353 13.537 1.00 86.06 235 LEU A O 1
ATOM 1878 N N . PRO A 1 236 ? -4.280 10.136 13.190 1.00 85.38 236 PRO A N 1
ATOM 1879 C CA . PRO A 1 236 ? -5.195 10.214 12.053 1.00 85.38 236 PRO A CA 1
ATOM 1880 C C . PRO A 1 236 ? -6.578 10.784 12.384 1.00 85.38 236 PRO A C 1
ATOM 1882 O O . PRO A 1 236 ? -7.188 11.439 11.546 1.00 85.38 236 PRO A O 1
ATOM 1885 N N . ILE A 1 237 ? -7.100 10.535 13.582 1.00 85.25 237 ILE A N 1
ATOM 1886 C CA . ILE A 1 237 ? -8.469 10.939 13.934 1.00 85.25 237 ILE A CA 1
ATOM 1887 C C . ILE A 1 237 ? -8.513 12.323 14.576 1.00 85.25 237 ILE A C 1
ATOM 1889 O O . ILE A 1 237 ? -9.536 12.998 14.503 1.00 85.25 237 ILE A O 1
ATOM 1893 N N . ALA A 1 238 ? -7.403 12.774 15.159 1.00 80.31 238 ALA A N 1
ATOM 1894 C CA . ALA A 1 238 ? -7.345 13.992 15.953 1.00 80.31 238 ALA A CA 1
ATOM 1895 C C . ALA A 1 238 ? -7.885 15.243 15.238 1.00 80.31 238 ALA A C 1
ATOM 1897 O O . ALA A 1 238 ? -8.526 16.072 15.878 1.00 80.31 238 ALA A O 1
ATOM 1898 N N . ASN A 1 239 ? -7.659 15.353 13.927 1.00 69.81 239 ASN A N 1
ATOM 1899 C CA . ASN A 1 239 ? -8.039 16.517 13.120 1.00 69.81 239 ASN A CA 1
ATOM 1900 C C . ASN A 1 239 ? -9.289 16.270 12.262 1.00 69.81 239 ASN A C 1
ATOM 1902 O O . ASN A 1 239 ? -9.498 16.957 11.261 1.00 69.81 239 ASN A O 1
ATOM 1906 N N . HIS A 1 240 ? -10.082 15.246 12.583 1.00 71.19 240 HIS A N 1
ATOM 1907 C CA . HIS A 1 240 ? -11.213 14.874 11.752 1.00 71.19 240 HIS A CA 1
ATOM 1908 C C . HIS A 1 240 ? -12.435 15.757 12.029 1.00 71.19 240 HIS A C 1
ATOM 1910 O O . HIS A 1 240 ? -12.947 15.791 13.145 1.00 71.19 240 HIS A O 1
ATOM 1916 N N . THR A 1 241 ? -12.900 16.476 11.006 1.00 61.12 241 THR A N 1
ATOM 1917 C CA . THR A 1 241 ? -14.014 17.430 11.111 1.00 61.12 241 THR A CA 1
ATOM 1918 C C . THR A 1 241 ? -15.375 16.821 10.774 1.00 61.12 241 THR A C 1
ATOM 1920 O O . THR A 1 241 ? -16.393 17.335 11.234 1.00 61.12 241 THR A O 1
ATOM 1923 N N . ASP A 1 242 ? -15.419 15.724 10.011 1.00 71.31 242 ASP A N 1
ATOM 1924 C CA . ASP A 1 242 ? -16.665 15.056 9.627 1.00 71.31 242 ASP A CA 1
ATOM 1925 C C . ASP A 1 242 ? -16.992 13.900 10.583 1.00 71.31 242 ASP A C 1
ATOM 1927 O O . ASP A 1 242 ? -16.388 12.833 10.572 1.00 71.31 242 ASP A O 1
ATOM 1931 N N . THR A 1 243 ? -17.975 14.101 11.452 1.00 77.44 243 THR A N 1
ATOM 1932 C CA . THR A 1 243 ? -18.353 13.094 12.453 1.00 77.44 243 THR A CA 1
ATOM 1933 C C . THR A 1 243 ? -19.390 12.090 11.949 1.00 77.44 243 THR A C 1
ATOM 1935 O O . THR A 1 243 ? -19.700 11.141 12.671 1.00 77.44 243 THR A O 1
ATOM 1938 N N . SER A 1 244 ? -19.905 12.237 10.722 1.00 86.00 244 SER A N 1
ATOM 1939 C CA . SER A 1 244 ? -21.009 11.412 10.204 1.00 86.00 244 SER A CA 1
ATOM 1940 C C . SER A 1 244 ? -20.666 9.919 10.153 1.00 86.00 244 SER A C 1
ATOM 1942 O O . SER A 1 244 ? -21.416 9.088 10.672 1.00 86.00 244 SER A O 1
ATOM 1944 N N . GLU A 1 245 ? -19.492 9.571 9.626 1.00 88.31 245 GLU A N 1
ATOM 1945 C CA . GLU A 1 245 ? -19.025 8.181 9.558 1.00 88.31 245 GLU A CA 1
ATOM 1946 C C . GLU A 1 245 ? -18.719 7.595 10.940 1.00 88.31 245 GLU A C 1
ATOM 1948 O O . GLU A 1 245 ? -18.897 6.400 11.175 1.00 88.31 245 GLU A O 1
ATOM 1953 N N . ILE A 1 246 ? -18.311 8.437 11.888 1.00 86.12 246 ILE A N 1
ATOM 1954 C CA . ILE A 1 246 ? -18.004 8.022 13.260 1.00 86.12 246 ILE A CA 1
ATOM 1955 C C . ILE A 1 246 ? -19.295 7.743 14.030 1.00 86.12 246 ILE A C 1
ATOM 1957 O O . ILE A 1 246 ? -19.389 6.740 14.733 1.00 86.12 246 ILE A O 1
ATOM 1961 N N . VAL A 1 247 ? -20.321 8.574 13.847 1.00 87.81 247 VAL A N 1
ATOM 1962 C CA . VAL A 1 247 ? -21.670 8.327 14.375 1.00 87.81 247 VAL A CA 1
ATOM 1963 C C . VAL A 1 247 ? -22.239 7.038 13.783 1.00 87.81 247 VAL A C 1
ATOM 1965 O O . VAL A 1 247 ? -22.774 6.203 14.514 1.00 87.81 247 VAL A O 1
ATOM 1968 N N . ASN A 1 248 ? -22.070 6.828 12.475 1.00 91.12 248 ASN A N 1
ATOM 1969 C CA . ASN A 1 248 ? -22.461 5.583 11.820 1.00 91.12 248 ASN A CA 1
ATOM 1970 C C . ASN A 1 248 ? -21.733 4.368 12.428 1.00 91.12 248 ASN A C 1
ATOM 1972 O O . ASN A 1 248 ? -22.361 3.346 12.701 1.00 91.12 248 ASN A O 1
ATOM 1976 N N . LEU A 1 249 ? -20.435 4.497 12.722 1.00 89.88 249 LEU A N 1
ATOM 1977 C CA . LEU A 1 249 ? -19.646 3.443 13.362 1.00 89.88 249 LEU A CA 1
ATOM 1978 C C . LEU A 1 249 ? -20.135 3.136 14.784 1.00 89.88 249 LEU A C 1
ATOM 1980 O O . LEU A 1 249 ? -20.142 1.975 15.181 1.00 89.88 249 LEU A O 1
ATOM 1984 N N . ILE A 1 250 ? -20.552 4.149 15.548 1.00 90.00 250 ILE A N 1
ATOM 1985 C CA . ILE A 1 250 ? -21.131 3.960 16.887 1.00 90.00 250 ILE A CA 1
ATOM 1986 C C . ILE A 1 250 ? -22.435 3.160 16.792 1.00 90.00 250 ILE A C 1
ATOM 1988 O O . ILE A 1 250 ? -22.627 2.212 17.551 1.00 90.00 250 ILE A O 1
ATOM 1992 N N . ASN A 1 251 ? -23.299 3.506 15.834 1.00 90.44 251 ASN A N 1
ATOM 1993 C CA . ASN A 1 251 ? -24.584 2.832 15.638 1.00 90.44 251 ASN A CA 1
ATOM 1994 C C . ASN A 1 251 ? -24.423 1.391 15.125 1.00 90.44 251 ASN A C 1
ATOM 1996 O O . ASN A 1 251 ? -25.201 0.517 15.499 1.00 90.44 251 ASN A O 1
ATOM 2000 N N . ASN A 1 252 ? -23.409 1.141 14.292 1.00 91.50 252 ASN A N 1
ATOM 2001 C CA . ASN A 1 252 ? -23.153 -0.145 13.638 1.00 91.50 252 ASN A CA 1
ATOM 2002 C C . ASN A 1 252 ? -21.829 -0.781 14.099 1.00 91.50 252 ASN A C 1
ATOM 2004 O O . ASN A 1 252 ? -21.091 -1.362 13.301 1.00 91.50 252 ASN A O 1
ATOM 2008 N N . CYS A 1 253 ? -21.506 -0.652 15.387 1.00 90.88 253 CYS A N 1
ATOM 2009 C CA . CYS A 1 253 ? -20.240 -1.127 15.936 1.00 90.88 253 CYS A CA 1
ATOM 2010 C C . CYS A 1 253 ? -20.133 -2.664 15.848 1.00 90.88 253 CYS A C 1
ATOM 2012 O O . CYS A 1 253 ? -20.993 -3.368 16.388 1.00 90.88 253 CYS A O 1
ATOM 2014 N N . PRO A 1 254 ? -19.072 -3.218 15.228 1.00 91.00 254 PRO A N 1
ATOM 2015 C CA . PRO A 1 254 ? -18.820 -4.652 15.264 1.00 91.00 254 PRO A CA 1
ATOM 2016 C C . PRO A 1 254 ? -18.592 -5.150 16.697 1.00 91.00 254 PRO A C 1
ATOM 2018 O O . PRO A 1 254 ? -17.874 -4.525 17.480 1.00 91.00 254 PRO A O 1
ATOM 2021 N N . GLN A 1 255 ? -19.130 -6.326 17.024 1.00 88.00 255 GLN A N 1
ATOM 2022 C CA . GLN A 1 255 ? -18.891 -6.962 18.321 1.00 88.00 255 GLN A CA 1
ATOM 2023 C C . GLN A 1 255 ? -17.381 -7.169 18.540 1.00 88.00 255 GLN A C 1
ATOM 2025 O O . GLN A 1 255 ? -16.704 -7.694 17.653 1.00 88.00 255 GLN A O 1
ATOM 2030 N N . LYS A 1 256 ? -16.857 -6.814 19.722 1.00 90.44 256 LYS A N 1
ATOM 2031 C CA . LYS A 1 256 ? -15.416 -6.803 20.081 1.00 90.44 256 LYS A CA 1
ATOM 2032 C C . LYS A 1 256 ? -14.607 -5.613 19.540 1.00 90.44 256 LYS A C 1
ATOM 2034 O O . LYS A 1 256 ? -13.379 -5.617 19.692 1.00 90.44 256 LYS A O 1
ATOM 2039 N N . ALA A 1 257 ? -15.243 -4.615 18.919 1.00 93.19 257 ALA A N 1
ATOM 2040 C CA . ALA A 1 257 ? -14.611 -3.354 18.511 1.00 93.19 257 ALA A CA 1
ATOM 2041 C C . ALA A 1 257 ? -14.973 -2.157 19.412 1.00 93.19 257 ALA A C 1
ATOM 2043 O O . ALA A 1 257 ? -14.535 -1.035 19.158 1.00 93.19 257 ALA A O 1
ATOM 2044 N N . GLU A 1 258 ? -15.703 -2.381 20.505 1.00 92.19 258 GLU A N 1
ATOM 2045 C CA . GLU A 1 258 ? -16.219 -1.337 21.396 1.00 92.19 258 GLU A CA 1
ATOM 2046 C C . GLU A 1 258 ? -15.082 -0.507 22.008 1.00 92.19 258 GLU A C 1
ATOM 2048 O O . GLU A 1 258 ? -15.170 0.716 22.084 1.00 92.19 258 GLU A O 1
ATOM 2053 N N . THR A 1 259 ? -13.967 -1.151 22.373 1.00 93.81 259 THR A N 1
ATOM 2054 C CA . THR A 1 259 ? -12.770 -0.464 22.887 1.00 93.81 259 THR A CA 1
ATOM 2055 C C . THR A 1 259 ? -12.160 0.491 21.860 1.00 93.81 259 THR A C 1
ATOM 2057 O O . THR A 1 259 ? -11.698 1.572 22.227 1.00 93.81 259 THR A O 1
ATOM 2060 N N . LEU A 1 260 ? -12.168 0.121 20.575 1.00 92.81 260 LEU A N 1
ATOM 2061 C CA . LEU A 1 260 ? -11.683 0.986 19.503 1.00 92.81 260 LEU A CA 1
ATOM 2062 C C . LEU A 1 260 ? -12.602 2.201 19.347 1.00 92.81 260 LEU A C 1
ATOM 2064 O O . LEU A 1 260 ? -12.115 3.328 19.358 1.00 92.81 260 LEU A O 1
ATOM 2068 N N . VAL A 1 261 ? -13.917 1.981 19.270 1.00 91.62 261 VAL A N 1
ATOM 2069 C CA . VAL A 1 261 ? -14.909 3.063 19.149 1.00 91.62 261 VAL A CA 1
ATOM 2070 C C . VAL A 1 261 ? -14.834 4.016 20.342 1.00 91.62 261 VAL A C 1
ATOM 2072 O O . VAL A 1 261 ? -14.772 5.229 20.154 1.00 91.62 261 VAL A O 1
ATOM 2075 N N . ALA A 1 262 ? -14.731 3.490 21.565 1.00 90.81 262 ALA A N 1
ATOM 2076 C CA . ALA A 1 262 ? -14.552 4.306 22.762 1.00 90.81 262 ALA A CA 1
ATOM 2077 C C . ALA A 1 262 ? -13.272 5.160 22.697 1.00 90.81 262 ALA A C 1
ATOM 2079 O O . ALA A 1 262 ? -13.304 6.340 23.053 1.00 90.81 262 ALA A O 1
ATOM 2080 N N . ARG A 1 263 ? -12.153 4.605 22.197 1.00 90.75 263 ARG A N 1
ATOM 2081 C CA . ARG A 1 263 ? -10.905 5.368 22.022 1.00 90.75 263 ARG A CA 1
ATOM 2082 C C . ARG A 1 263 ? -11.062 6.485 20.991 1.00 90.75 263 ARG A C 1
ATOM 2084 O O . ARG A 1 263 ? -10.606 7.593 21.252 1.00 90.75 263 ARG A O 1
ATOM 2091 N N . ILE A 1 264 ? -11.727 6.213 19.870 1.00 90.25 264 ILE A N 1
ATOM 2092 C CA . ILE A 1 264 ? -12.014 7.196 18.812 1.00 90.25 264 ILE A CA 1
ATOM 2093 C C . ILE A 1 264 ? -12.831 8.366 19.375 1.00 90.25 264 ILE A C 1
ATOM 2095 O O . ILE A 1 264 ? -12.432 9.522 19.241 1.00 90.25 264 ILE A O 1
ATOM 2099 N N . VAL A 1 265 ? -13.934 8.064 20.066 1.00 88.19 265 VAL A N 1
ATOM 2100 C CA . VAL A 1 265 ? -14.809 9.075 20.682 1.00 88.19 265 VAL A CA 1
ATOM 2101 C C . VAL A 1 265 ? -14.053 9.900 21.720 1.00 88.19 265 VAL A C 1
ATOM 2103 O O . VAL A 1 265 ? -14.194 11.123 21.752 1.00 88.19 265 VAL A O 1
ATOM 2106 N N . HIS A 1 266 ? -13.220 9.257 22.541 1.00 89.19 266 HIS A N 1
ATOM 2107 C CA . HIS A 1 266 ? -12.388 9.952 23.519 1.00 89.19 266 HIS A CA 1
ATOM 2108 C C . HIS A 1 266 ? -11.432 10.952 22.851 1.00 89.19 266 HIS A C 1
ATOM 2110 O O . HIS A 1 266 ? -11.377 12.103 23.276 1.00 89.19 266 HIS A O 1
ATOM 2116 N N . VAL A 1 267 ? -10.708 10.540 21.803 1.00 86.94 267 VAL A N 1
ATOM 2117 C CA . VAL A 1 267 ? -9.763 11.410 21.072 1.00 86.94 267 VAL A CA 1
ATOM 2118 C C . VAL A 1 267 ? -10.469 12.648 20.515 1.00 86.94 267 VAL A C 1
ATOM 2120 O O . VAL A 1 267 ? -10.006 13.765 20.727 1.00 86.94 267 VAL A O 1
ATOM 2123 N N . LEU A 1 268 ? -11.625 12.468 19.874 1.00 84.44 268 LEU A N 1
ATOM 2124 C CA . LEU A 1 268 ? -12.402 13.585 19.325 1.00 84.44 268 LEU A CA 1
ATOM 2125 C C . LEU A 1 268 ? -12.944 14.509 20.419 1.00 84.44 268 LEU A C 1
ATOM 2127 O O . LEU A 1 268 ? -12.924 15.730 20.276 1.00 84.44 268 LEU A O 1
ATOM 2131 N N . SER A 1 269 ? -13.398 13.929 21.533 1.00 83.31 269 SER A N 1
ATOM 2132 C CA . SER A 1 269 ? -13.947 14.692 22.657 1.00 83.31 269 SER A CA 1
ATOM 2133 C C . SER A 1 269 ? -12.884 15.565 23.325 1.00 83.31 269 SER A C 1
ATOM 2135 O O . SER A 1 269 ? -13.177 16.705 23.674 1.00 83.31 269 SER A O 1
ATOM 2137 N N . VAL A 1 270 ? -11.659 15.058 23.494 1.00 81.50 270 VAL A N 1
ATOM 2138 C CA . VAL A 1 270 ? -10.541 15.835 24.056 1.00 81.50 270 VAL A CA 1
ATOM 2139 C C . VAL A 1 270 ? -10.188 17.003 23.137 1.00 81.50 270 VAL A C 1
ATOM 2141 O O . VAL A 1 270 ? -10.211 18.149 23.577 1.00 81.50 270 VAL A O 1
ATOM 2144 N N . ASN A 1 271 ? -10.012 16.747 21.841 1.00 71.12 271 ASN A N 1
ATOM 2145 C CA . ASN A 1 271 ? -9.608 17.792 20.899 1.00 71.12 271 ASN A CA 1
ATOM 2146 C C . ASN A 1 271 ? -10.679 18.875 20.698 1.00 71.12 271 ASN A C 1
ATOM 2148 O O . ASN A 1 271 ? -10.347 20.041 20.484 1.00 71.12 271 ASN A O 1
ATOM 2152 N N . SER A 1 272 ? -11.965 18.515 20.795 1.00 63.28 272 SER A N 1
ATOM 2153 C CA . SER A 1 272 ? -13.064 19.491 20.744 1.00 63.28 272 SER A CA 1
ATOM 2154 C C . SER A 1 272 ? -13.059 20.462 21.930 1.00 63.28 272 SER A C 1
ATOM 2156 O O . SER A 1 272 ? -13.475 21.609 21.794 1.00 63.28 272 SER A O 1
ATOM 2158 N N . LYS A 1 273 ? -12.569 20.026 23.098 1.00 61.09 273 LYS A N 1
ATOM 2159 C CA . LYS A 1 273 ? -12.448 20.881 24.286 1.00 61.09 273 LYS A CA 1
ATOM 2160 C C . LYS A 1 273 ? -11.249 21.814 24.187 1.00 61.09 273 LYS A C 1
ATOM 2162 O O . LYS A 1 273 ? -11.374 22.977 24.557 1.00 61.09 273 LYS A O 1
ATOM 2167 N N . ASP A 1 274 ? -10.138 21.332 23.639 1.00 59.31 274 ASP A N 1
ATOM 2168 C CA . ASP A 1 274 ? -8.928 22.141 23.457 1.00 59.31 274 ASP A CA 1
ATOM 2169 C C . ASP A 1 274 ? -9.135 23.274 22.438 1.00 59.31 274 ASP A C 1
ATOM 2171 O O . ASP A 1 274 ? -8.591 24.360 22.605 1.00 59.31 274 ASP A O 1
ATOM 2175 N N . SER A 1 275 ? -9.986 23.065 21.428 1.00 55.19 275 SER A N 1
ATOM 2176 C CA . SER A 1 275 ? -10.328 24.081 20.417 1.00 55.19 275 SER A CA 1
ATOM 2177 C C . SER A 1 275 ? -11.347 25.132 20.883 1.00 55.19 275 SER A C 1
ATOM 2179 O O . SER A 1 275 ? -11.480 26.167 20.238 1.00 55.19 275 SER A O 1
ATOM 2181 N N . LEU A 1 276 ? -12.041 24.906 22.004 1.00 52.22 276 LEU A N 1
ATOM 2182 C CA . LEU A 1 276 ? -12.918 25.893 22.657 1.00 52.22 276 LEU A CA 1
ATOM 2183 C C . LEU A 1 276 ? -12.185 26.733 23.721 1.00 52.22 276 LEU A C 1
ATOM 2185 O O . LEU A 1 276 ? -12.764 27.676 24.258 1.00 52.22 276 LEU A O 1
ATOM 2189 N N . ALA A 1 277 ? -10.940 26.376 24.052 1.00 47.31 277 ALA A N 1
ATOM 2190 C CA . ALA A 1 277 ? -10.113 27.046 25.058 1.00 47.31 277 ALA A CA 1
ATOM 2191 C C . ALA A 1 277 ? -9.081 28.029 24.456 1.00 47.31 277 ALA A C 1
ATOM 2193 O O . ALA A 1 277 ? -8.303 28.625 25.205 1.00 47.31 277 ALA A O 1
ATOM 2194 N N . THR A 1 278 ? -9.090 28.212 23.131 1.00 42.00 278 THR A N 1
ATOM 2195 C CA . THR A 1 278 ? -8.302 29.191 22.352 1.00 42.00 278 THR A CA 1
ATOM 2196 C C . THR A 1 278 ? -9.212 30.147 21.608 1.00 42.00 278 THR A C 1
ATOM 2198 O O . THR A 1 278 ? -8.899 31.357 21.599 1.00 42.00 278 THR A O 1
#

Sequence (278 aa):
MLIHFIIADHHSRAELMVLWFTELYTQYLGYSFCGADKSDKQAAKEAALGKYNMIVDKFLRKLVAKGLLNEIPAAMTIFKEACLSQVKPAFLTLIISFSVYGHICLITLREMIIGRVDFRETLLRLLIDISVQDTSVEASKTAKELFTFRFIRDILVRLLKDNLQKCTVTPPPPSFAKPGLRPAPTEWTDKLYSIAVQTYLELIPQDPALIHYLASVYAVGNNLLKKAILQKIELPIANHTDTSEIVNLINNCPQKAETLVARIVHVLSVNSKDSLAT

Radius of gyration: 22.62 Å; chains: 1; bounding box: 57×52×64 Å

Organism: NCBI:txid96644